Protein AF-A0ABD7V333-F1 (afdb_monomer)

Foldseek 3Di:
DDDDDDDDDDDDDDPPPPDDPPPPPPPPPPDPQLQLDPDDDPVLLVVLLVLLPLVQQDWLVSLLVSLVVLLVSQVDPSQLVNLQSQLLNLLSVLLVCLLVVPLFPDSVLSGLLSSQLSNLVSNLSNCVSVVHDHDPLVVVLVVVSNVSNDDSVVSNVSVVCSRPVPSNVVSCVVSPPDPVRVSVVVSSVVSSVVSVVVSVVD

Organism: NCBI:txid175628

pLDDT: mean 83.87, std 18.59, range [35.56, 98.62]

Structure (mmCIF, N/CA/C/O backbone):
data_AF-A0ABD7V333-F1
#
_entry.id   AF-A0ABD7V333-F1
#
loop_
_atom_site.group_PDB
_atom_site.id
_atom_site.type_symbol
_atom_site.label_atom_id
_atom_site.label_alt_id
_atom_site.label_comp_id
_atom_site.label_asym_id
_atom_site.label_entity_id
_atom_site.label_seq_id
_atom_site.pdbx_PDB_ins_code
_atom_site.Cartn_x
_atom_site.Cartn_y
_atom_site.Cartn_z
_atom_site.occupancy
_atom_site.B_iso_or_equiv
_atom_site.auth_seq_id
_atom_site.auth_comp_id
_atom_site.auth_asy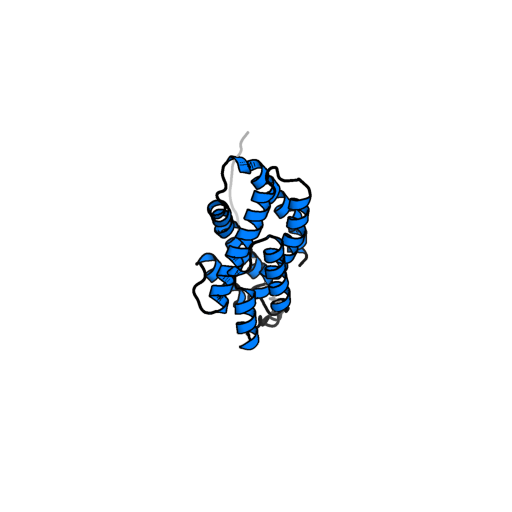m_id
_atom_site.auth_atom_id
_atom_site.pdbx_PDB_model_num
ATOM 1 N N . MET A 1 1 ? -55.568 -33.365 -28.577 1.00 35.56 1 MET A N 1
ATOM 2 C CA . MET A 1 1 ? -55.913 -34.418 -29.559 1.00 35.56 1 MET A CA 1
ATOM 3 C C . MET A 1 1 ? -54.780 -34.528 -30.569 1.00 35.56 1 MET A C 1
ATOM 5 O O . MET A 1 1 ? -54.396 -33.521 -31.143 1.00 35.56 1 MET A O 1
ATOM 9 N N . ASN A 1 2 ? -54.201 -35.724 -30.682 1.00 42.28 2 ASN A N 1
ATOM 10 C CA . ASN A 1 2 ? -53.031 -36.083 -31.496 1.00 42.28 2 ASN A CA 1
ATOM 11 C C . ASN A 1 2 ? -53.404 -36.381 -32.955 1.00 42.28 2 ASN A C 1
ATOM 13 O O . ASN A 1 2 ? -54.370 -37.111 -33.122 1.00 42.28 2 ASN A O 1
ATOM 17 N N . VAL A 1 3 ? -52.555 -36.008 -33.929 1.00 40.75 3 VAL A N 1
ATOM 18 C CA . VAL A 1 3 ? -52.154 -36.804 -35.128 1.00 40.75 3 VAL A CA 1
ATOM 19 C C . VAL A 1 3 ? -50.819 -36.200 -35.636 1.00 40.75 3 VAL A C 1
ATOM 21 O O . VAL A 1 3 ? -50.795 -35.031 -35.988 1.00 40.75 3 VAL A O 1
ATOM 24 N N . ARG A 1 4 ? -49.612 -36.756 -35.423 1.00 44.44 4 ARG A N 1
ATOM 25 C CA . ARG A 1 4 ? -48.885 -37.897 -36.046 1.00 44.44 4 ARG A CA 1
ATOM 26 C C . ARG A 1 4 ? -48.641 -37.844 -37.580 1.00 44.44 4 ARG A C 1
ATOM 28 O O . ARG A 1 4 ? -49.500 -38.246 -38.340 1.00 44.44 4 ARG A O 1
ATOM 35 N N . ARG A 1 5 ? -47.376 -37.529 -37.940 1.00 46.16 5 ARG A N 1
ATOM 36 C CA . ARG A 1 5 ? -46.436 -38.242 -38.859 1.00 46.16 5 ARG A CA 1
ATOM 37 C C . ARG A 1 5 ? -46.855 -38.525 -40.328 1.00 46.16 5 ARG A C 1
ATOM 39 O O . ARG A 1 5 ? -47.713 -39.367 -40.537 1.00 46.16 5 ARG A O 1
ATOM 46 N N . ALA A 1 6 ? -46.079 -38.053 -41.323 1.00 46.25 6 ALA A N 1
ATOM 47 C CA . ALA A 1 6 ? -44.930 -38.763 -41.946 1.00 46.25 6 ALA A CA 1
ATOM 48 C C . ALA A 1 6 ? -44.634 -38.394 -43.433 1.00 46.25 6 ALA A C 1
ATOM 50 O O . ALA A 1 6 ? -45.550 -38.188 -44.216 1.00 46.25 6 ALA A O 1
ATOM 51 N N . LEU A 1 7 ? -43.336 -38.507 -43.780 1.00 41.84 7 LEU A N 1
ATOM 52 C CA . LEU A 1 7 ? -42.714 -38.982 -45.042 1.00 41.84 7 LEU A CA 1
ATOM 53 C C . LEU A 1 7 ? -42.402 -38.036 -46.233 1.00 41.84 7 LEU A C 1
ATOM 55 O O . LEU A 1 7 ? -43.234 -37.731 -47.075 1.00 41.84 7 LEU A O 1
ATOM 59 N N . CYS A 1 8 ? -41.102 -37.706 -46.297 1.00 42.38 8 CYS A N 1
ATOM 60 C CA . CYS A 1 8 ? -40.136 -37.691 -47.412 1.00 42.38 8 CYS A CA 1
ATOM 61 C C . CYS A 1 8 ? -40.592 -37.841 -48.881 1.00 42.38 8 CYS A C 1
ATOM 63 O O . CYS A 1 8 ? -41.042 -38.908 -49.284 1.00 42.38 8 CYS A O 1
ATOM 65 N N . ALA A 1 9 ? -40.211 -36.852 -49.697 1.00 38.47 9 ALA A N 1
ATOM 66 C CA . ALA A 1 9 ? -39.609 -36.933 -51.044 1.00 38.47 9 ALA A CA 1
ATOM 67 C C . ALA A 1 9 ? -39.245 -35.479 -51.434 1.00 38.47 9 ALA A C 1
ATOM 69 O O . ALA A 1 9 ? -39.990 -34.577 -51.078 1.00 38.47 9 ALA A O 1
ATOM 70 N N . GLY A 1 10 ? -38.169 -35.083 -52.103 1.00 36.47 10 GLY A N 1
ATOM 71 C CA . GLY A 1 10 ? -37.015 -35.712 -52.727 1.00 36.47 10 GLY A CA 1
ATOM 72 C C . GLY A 1 10 ? -36.052 -34.576 -53.140 1.00 36.47 10 GLY A C 1
ATOM 73 O O . GLY A 1 10 ? -36.421 -33.402 -53.123 1.00 36.47 10 GLY A O 1
ATOM 74 N N . LEU A 1 11 ? -34.804 -34.932 -53.444 1.00 48.75 11 LEU A N 1
ATOM 75 C CA . LEU A 1 11 ? -33.697 -34.045 -53.821 1.00 48.75 11 LEU A CA 1
ATOM 76 C C . LEU A 1 11 ? -34.026 -33.085 -54.980 1.00 48.75 11 LEU A C 1
ATOM 78 O O . LEU A 1 11 ? -34.506 -33.556 -56.002 1.00 48.75 11 LEU A O 1
ATOM 82 N N . VAL A 1 12 ? -33.547 -31.833 -54.901 1.00 45.12 12 VAL A N 1
ATOM 83 C CA . VAL A 1 12 ? -32.710 -31.216 -55.954 1.00 45.12 12 VAL A CA 1
ATOM 84 C C . VAL A 1 12 ? -31.698 -30.279 -55.285 1.00 45.12 12 VAL A C 1
ATOM 86 O O . VAL A 1 12 ? -32.063 -29.298 -54.642 1.00 45.12 12 VAL A O 1
ATOM 89 N N . ALA A 1 13 ? -30.415 -30.604 -55.432 1.00 48.09 13 ALA A N 1
ATOM 90 C CA . ALA A 1 13 ? -29.304 -29.733 -55.086 1.00 48.09 13 ALA A CA 1
ATOM 91 C C . ALA A 1 13 ? -29.223 -28.581 -56.098 1.00 48.09 13 ALA A C 1
ATOM 93 O O . ALA A 1 13 ? -29.051 -28.820 -57.292 1.00 48.09 13 ALA A O 1
ATOM 94 N N . ALA A 1 14 ? -29.316 -27.342 -55.622 1.00 43.34 14 ALA A N 1
ATOM 95 C CA . ALA A 1 14 ? -28.922 -26.163 -56.381 1.00 43.34 14 ALA A CA 1
ATOM 96 C C . ALA A 1 14 ? -27.700 -25.555 -55.690 1.00 43.34 14 ALA A C 1
ATOM 98 O O . ALA A 1 14 ? -27.809 -24.778 -54.743 1.00 43.34 14 ALA A O 1
ATOM 99 N N . SER A 1 15 ? -26.524 -25.979 -56.144 1.00 47.00 15 SER A N 1
ATOM 100 C CA . SER A 1 15 ? -25.232 -25.413 -55.775 1.00 47.00 15 SER A CA 1
ATOM 101 C C . SER A 1 15 ? -25.156 -23.980 -56.303 1.00 47.00 15 SER A C 1
ATOM 103 O O . SER A 1 15 ? -24.742 -23.747 -57.437 1.00 47.00 15 SER A O 1
ATOM 105 N N . VAL A 1 16 ? -25.591 -23.008 -55.504 1.00 46.03 16 VAL A N 1
ATOM 106 C CA . VAL A 1 16 ? -25.353 -21.597 -55.810 1.00 46.03 16 VAL A CA 1
ATOM 107 C C . VAL A 1 16 ? -23.895 -21.306 -55.473 1.00 46.03 16 VAL A C 1
ATOM 109 O O . VAL A 1 16 ? -23.514 -21.186 -54.311 1.00 46.03 16 VAL A O 1
ATOM 112 N N . LEU A 1 17 ? -23.075 -21.232 -56.521 1.00 48.56 17 LEU A N 1
ATOM 113 C CA . LEU A 1 17 ? -21.742 -20.642 -56.501 1.00 48.56 17 LEU A CA 1
ATOM 114 C C . LEU A 1 17 ? -21.876 -19.158 -56.134 1.00 48.56 17 LEU A C 1
ATOM 116 O O . LEU A 1 17 ? -21.987 -18.300 -57.008 1.00 48.56 17 LEU A O 1
ATOM 120 N N . VAL A 1 18 ? -21.890 -18.848 -54.838 1.00 48.78 18 VAL A N 1
ATOM 121 C CA . VAL A 1 18 ? -21.635 -17.483 -54.375 1.00 48.78 18 VAL A CA 1
ATOM 122 C C . VAL A 1 18 ? -20.127 -17.302 -54.405 1.00 48.78 18 VAL A C 1
ATOM 124 O O . VAL A 1 18 ? -19.393 -17.906 -53.624 1.00 48.78 18 VAL A O 1
ATOM 127 N N . GLY A 1 19 ? -19.680 -16.524 -55.391 1.00 44.62 19 GLY A N 1
ATOM 128 C CA . GLY A 1 19 ? -18.288 -16.162 -55.584 1.00 44.62 19 GLY A CA 1
ATOM 129 C C . GLY A 1 19 ? -17.677 -15.645 -54.287 1.00 44.62 19 GLY A C 1
ATOM 130 O O . GLY A 1 19 ? -18.251 -14.793 -53.608 1.00 44.62 19 GLY A O 1
ATOM 131 N N . GLY A 1 20 ? -16.506 -16.186 -53.958 1.00 47.41 20 GLY A N 1
ATOM 132 C CA . GLY A 1 20 ? -15.668 -15.690 -52.883 1.00 47.41 20 GLY A CA 1
ATOM 133 C C . GLY A 1 20 ? -15.245 -14.258 -53.179 1.00 47.41 20 GLY A C 1
ATOM 134 O O . GLY A 1 20 ? -14.224 -14.022 -53.818 1.00 47.41 20 GLY A O 1
ATOM 135 N N . ALA A 1 21 ? -16.022 -13.298 -52.689 1.00 49.09 21 ALA A N 1
ATOM 136 C CA . ALA A 1 21 ? -15.478 -12.009 -52.319 1.00 49.09 21 ALA A CA 1
ATOM 137 C C . ALA A 1 21 ? -14.597 -12.282 -51.100 1.00 49.09 21 ALA A C 1
ATOM 139 O O . ALA A 1 21 ? -15.092 -12.451 -49.986 1.00 49.09 21 ALA A O 1
ATOM 140 N N . GLY A 1 22 ? -13.295 -12.429 -51.345 1.00 44.19 22 GLY A N 1
ATOM 141 C CA . GLY A 1 22 ? -12.302 -12.435 -50.288 1.00 44.19 22 GLY A CA 1
ATOM 142 C C . GLY A 1 22 ? -12.497 -11.173 -49.463 1.00 44.19 22 GLY A C 1
ATOM 143 O O . GLY A 1 22 ? -12.122 -10.082 -49.887 1.00 44.19 22 GLY A O 1
ATOM 144 N N . LEU A 1 23 ? -13.106 -11.326 -48.290 1.00 44.59 23 LEU A N 1
ATOM 145 C CA . LEU A 1 23 ? -12.911 -10.400 -47.195 1.00 44.59 23 LEU A CA 1
ATOM 146 C C . LEU A 1 23 ? -11.436 -10.544 -46.843 1.00 44.59 23 LEU A C 1
ATOM 148 O O . LEU A 1 23 ? -11.050 -11.397 -46.046 1.00 44.59 23 LEU A O 1
ATOM 152 N N . VAL A 1 24 ? -10.600 -9.757 -47.517 1.00 47.94 24 VAL A N 1
ATOM 153 C CA . VAL A 1 24 ? -9.286 -9.403 -47.007 1.00 47.94 24 VAL A CA 1
ATOM 154 C C . VAL A 1 24 ? -9.606 -8.688 -45.705 1.00 47.94 24 VAL A C 1
ATOM 156 O O . VAL A 1 24 ? -9.941 -7.504 -45.699 1.00 47.94 24 VAL A O 1
ATOM 159 N N . GLY A 1 25 ? -9.662 -9.452 -44.613 1.00 49.91 25 GLY A N 1
ATOM 160 C CA . GLY A 1 25 ? -9.702 -8.880 -43.286 1.00 49.91 25 GLY A CA 1
ATOM 161 C C . GLY A 1 25 ? -8.509 -7.952 -43.236 1.00 49.91 25 GLY A C 1
ATOM 162 O O . GLY A 1 25 ? -7.383 -8.405 -43.430 1.00 49.91 25 GLY A O 1
ATOM 163 N N . ALA A 1 26 ? -8.759 -6.653 -43.082 1.00 51.38 26 ALA A N 1
ATOM 164 C CA . ALA A 1 26 ? -7.701 -5.753 -42.686 1.00 51.38 26 ALA A CA 1
ATOM 165 C C . ALA A 1 26 ? -7.097 -6.393 -41.436 1.00 51.38 26 ALA A C 1
ATOM 167 O O . ALA A 1 26 ? -7.790 -6.518 -40.423 1.00 51.38 26 ALA A O 1
ATOM 168 N N . GLU A 1 27 ? -5.863 -6.895 -41.538 1.00 49.81 27 GLU A N 1
ATOM 169 C CA . GLU A 1 27 ? -5.085 -7.224 -40.357 1.00 49.81 27 GLU A CA 1
ATOM 170 C C . GLU A 1 27 ? -5.121 -5.951 -39.530 1.00 49.81 27 GLU A C 1
ATOM 172 O O . GLU A 1 27 ? -4.599 -4.915 -39.950 1.00 49.81 27 GLU A O 1
ATOM 177 N N . ALA A 1 28 ? -5.863 -5.992 -38.420 1.00 58.22 28 ALA A N 1
ATOM 178 C CA . ALA A 1 28 ? -5.841 -4.923 -37.451 1.00 58.22 28 ALA A CA 1
ATOM 179 C C . ALA A 1 28 ? -4.363 -4.728 -37.148 1.00 58.22 28 ALA A C 1
ATOM 181 O O . ALA A 1 28 ? -3.729 -5.646 -36.622 1.00 58.22 28 ALA A O 1
ATOM 182 N N . ALA A 1 29 ? -3.811 -3.597 -37.599 1.00 52.06 29 ALA A N 1
ATOM 183 C CA . ALA A 1 29 ? -2.413 -3.285 -37.395 1.00 52.06 29 ALA A CA 1
ATOM 184 C C . ALA A 1 29 ? -2.153 -3.523 -35.914 1.00 52.06 29 ALA A C 1
ATOM 186 O O . ALA A 1 29 ? -2.819 -2.909 -35.075 1.00 52.06 29 ALA A O 1
ATOM 187 N N . ALA A 1 30 ? -1.292 -4.500 -35.611 1.00 53.72 30 ALA A N 1
ATOM 188 C CA . ALA A 1 30 ? -0.969 -4.834 -34.240 1.00 53.72 30 ALA A CA 1
ATOM 189 C C . ALA A 1 30 ? -0.621 -3.515 -33.556 1.00 53.72 30 ALA A C 1
ATOM 191 O O . ALA A 1 30 ? 0.264 -2.796 -34.036 1.00 53.72 30 ALA A O 1
ATOM 192 N N . ALA A 1 31 ? -1.383 -3.156 -32.516 1.00 55.53 31 ALA A N 1
ATOM 193 C CA . ALA A 1 31 ? -1.113 -1.946 -31.761 1.00 55.53 31 ALA A CA 1
ATOM 194 C C . ALA A 1 31 ? 0.389 -1.945 -31.442 1.00 55.53 31 ALA A C 1
ATOM 196 O O . ALA A 1 31 ? 0.913 -3.014 -31.094 1.00 55.53 31 ALA A O 1
ATOM 197 N N . PRO A 1 32 ? 1.098 -0.816 -31.639 1.00 51.03 32 PRO A N 1
ATOM 198 C CA . PRO A 1 32 ? 2.532 -0.771 -31.403 1.00 51.03 32 PRO A CA 1
ATOM 199 C C . PRO A 1 32 ? 2.779 -1.376 -30.030 1.00 51.03 32 PRO A C 1
ATOM 201 O O . PRO A 1 32 ? 2.124 -0.963 -29.070 1.00 51.03 32 PRO A O 1
ATOM 204 N N . ALA A 1 33 ? 3.636 -2.404 -29.976 1.00 52.97 33 ALA A N 1
ATOM 205 C CA . ALA A 1 33 ? 3.919 -3.128 -28.746 1.00 52.97 33 ALA A CA 1
ATOM 206 C C . ALA A 1 33 ? 4.172 -2.085 -27.662 1.00 52.97 33 ALA A C 1
ATOM 208 O O . ALA A 1 33 ? 5.138 -1.324 -27.763 1.00 52.97 33 ALA A O 1
ATOM 209 N N . THR A 1 34 ? 3.246 -1.979 -26.707 1.00 53.22 34 THR A N 1
ATOM 210 C CA . THR A 1 34 ? 3.365 -1.027 -25.616 1.00 53.22 34 THR A CA 1
ATOM 211 C C . THR A 1 34 ? 4.613 -1.473 -24.893 1.00 53.22 34 THR A C 1
ATOM 213 O O . THR A 1 34 ? 4.639 -2.550 -24.315 1.00 53.22 34 THR A O 1
ATOM 216 N N . ARG A 1 35 ? 5.718 -0.750 -25.054 1.00 65.38 35 ARG A N 1
ATOM 217 C CA . ARG A 1 35 ? 6.934 -1.069 -24.324 1.00 65.38 35 ARG A CA 1
ATOM 218 C C . ARG A 1 35 ? 6.712 -0.454 -22.964 1.00 65.38 35 ARG A C 1
ATOM 220 O O . ARG A 1 35 ? 7.017 0.713 -22.770 1.00 65.38 35 ARG A O 1
ATOM 227 N N . CYS A 1 36 ? 6.122 -1.224 -22.055 1.00 73.62 36 CYS A N 1
ATOM 228 C CA . CYS A 1 36 ? 6.410 -0.951 -20.665 1.00 73.62 36 CYS A CA 1
ATOM 229 C C . CYS A 1 36 ? 7.939 -0.998 -20.543 1.00 73.62 36 CYS A C 1
ATOM 231 O O . CYS A 1 36 ? 8.584 -1.852 -21.159 1.00 73.62 36 CYS A O 1
ATOM 233 N N . VAL A 1 37 ? 8.535 -0.004 -19.905 1.00 64.12 37 VAL A N 1
ATOM 234 C CA . VAL A 1 37 ? 9.983 0.100 -19.782 1.00 64.12 37 VAL A CA 1
ATOM 235 C C . VAL A 1 37 ? 10.342 -0.518 -18.440 1.00 64.12 37 VAL A C 1
ATOM 237 O O . VAL A 1 37 ? 10.190 0.130 -17.407 1.00 64.12 37 VAL A O 1
ATOM 240 N N . PRO A 1 38 ? 10.824 -1.774 -18.405 1.00 63.28 38 PRO A N 1
ATOM 241 C CA . PRO A 1 38 ? 11.569 -2.240 -17.258 1.00 63.28 38 PRO A CA 1
ATOM 242 C C . PRO A 1 38 ? 12.973 -1.653 -17.396 1.00 63.28 38 PRO A C 1
ATOM 244 O O . PRO A 1 38 ? 13.877 -2.300 -17.916 1.00 63.28 38 PRO A O 1
ATOM 247 N N . ALA A 1 39 ? 13.153 -0.398 -17.012 1.00 52.19 39 ALA A N 1
ATOM 248 C CA . ALA A 1 39 ? 14.489 0.159 -16.887 1.00 52.19 39 ALA A CA 1
ATOM 249 C C . ALA A 1 39 ? 14.508 1.107 -15.701 1.00 52.19 39 ALA A C 1
ATOM 251 O O . ALA A 1 39 ? 14.383 2.322 -15.837 1.00 52.19 39 ALA A O 1
ATOM 252 N N . SER A 1 40 ? 14.648 0.513 -14.525 1.00 62.41 40 SER A N 1
ATOM 253 C CA . SER A 1 40 ? 15.234 1.219 -13.409 1.00 62.41 40 SER A CA 1
ATOM 254 C C . SER A 1 40 ? 16.693 1.537 -13.771 1.00 62.41 40 SER A C 1
ATOM 256 O O . SER A 1 40 ? 17.438 0.679 -14.243 1.00 62.41 40 SER A O 1
ATOM 258 N N . THR A 1 41 ? 17.100 2.798 -13.638 1.00 68.12 41 THR A N 1
ATOM 259 C CA . THR A 1 41 ? 18.524 3.146 -13.557 1.00 68.12 41 THR A CA 1
ATOM 260 C C . THR A 1 41 ? 19.038 2.781 -12.160 1.00 68.12 41 THR A C 1
ATOM 262 O O . THR A 1 41 ? 18.231 2.775 -11.226 1.00 68.12 41 THR A O 1
ATOM 265 N N . PRO A 1 42 ? 20.347 2.554 -11.954 1.00 73.94 42 PRO A N 1
ATOM 266 C CA . PRO A 1 42 ? 20.899 2.328 -10.615 1.00 73.94 42 PRO A CA 1
ATOM 267 C C . PRO A 1 42 ? 20.501 3.412 -9.598 1.00 73.94 42 PRO A C 1
ATOM 269 O O . PRO A 1 42 ? 20.274 3.127 -8.423 1.00 73.94 42 PRO A O 1
ATOM 272 N N . GLU A 1 43 ? 20.364 4.664 -10.044 1.00 73.75 43 GLU A N 1
ATOM 273 C CA . GLU A 1 43 ? 19.885 5.771 -9.214 1.00 73.75 43 GLU A CA 1
ATOM 274 C C . GLU A 1 43 ? 18.418 5.595 -8.808 1.00 73.75 43 GLU A C 1
ATOM 276 O O . GLU A 1 43 ? 18.087 5.798 -7.640 1.00 73.75 43 GLU A O 1
ATOM 281 N N . SER A 1 44 ? 17.548 5.182 -9.737 1.00 78.25 44 SER A N 1
ATOM 282 C CA . SER A 1 44 ? 16.148 4.873 -9.418 1.00 78.25 44 SER A CA 1
ATOM 283 C C . SER A 1 44 ? 16.014 3.618 -8.547 1.00 78.25 44 SER A C 1
ATOM 285 O O . SER A 1 44 ? 15.151 3.582 -7.681 1.00 78.25 44 SER A O 1
ATOM 287 N N . GLU A 1 45 ? 16.894 2.619 -8.685 1.00 81.12 45 GLU A N 1
ATOM 288 C CA . GLU A 1 45 ? 16.903 1.424 -7.823 1.00 81.12 45 GLU A CA 1
ATOM 289 C C . GLU A 1 45 ? 17.272 1.786 -6.390 1.00 81.12 45 GLU A C 1
ATOM 291 O O . GLU A 1 45 ? 16.565 1.414 -5.455 1.00 81.12 45 GLU A O 1
ATOM 296 N N . LYS A 1 46 ? 18.332 2.584 -6.210 1.00 87.25 46 LYS A N 1
ATOM 297 C CA . LYS A 1 46 ? 18.707 3.103 -4.893 1.00 87.25 46 LYS A CA 1
ATOM 298 C C . LYS A 1 46 ? 17.580 3.943 -4.293 1.00 87.25 46 LYS A C 1
ATOM 300 O O . LYS A 1 46 ? 17.250 3.775 -3.122 1.00 87.25 46 LYS A O 1
ATOM 305 N N . ARG A 1 47 ? 16.969 4.824 -5.092 1.00 90.62 47 ARG A N 1
ATOM 306 C CA . ARG A 1 47 ? 15.860 5.661 -4.630 1.00 90.62 47 ARG A CA 1
ATOM 307 C C . ARG A 1 47 ? 14.650 4.822 -4.230 1.00 90.62 47 ARG A C 1
ATOM 309 O O . ARG A 1 47 ? 14.058 5.087 -3.191 1.00 90.62 47 ARG A O 1
ATOM 316 N N . LEU A 1 48 ? 14.295 3.807 -5.013 1.00 91.50 48 LEU A N 1
ATOM 317 C CA . LEU A 1 48 ? 13.201 2.896 -4.689 1.00 91.50 48 LEU A CA 1
ATOM 318 C C . LEU A 1 48 ? 13.507 2.073 -3.439 1.00 91.50 48 LEU A C 1
ATOM 320 O O . LEU A 1 48 ? 12.613 1.910 -2.617 1.00 91.50 48 LEU A O 1
ATOM 324 N N . ALA A 1 49 ? 14.745 1.617 -3.240 1.00 92.19 49 ALA A N 1
ATOM 325 C CA . ALA A 1 49 ? 15.146 0.937 -2.010 1.00 92.19 49 ALA A CA 1
ATOM 326 C C . ALA A 1 49 ? 14.946 1.831 -0.771 1.00 92.19 49 ALA A C 1
ATOM 328 O O . ALA A 1 49 ? 14.404 1.372 0.229 1.00 92.19 49 ALA A O 1
ATOM 329 N N . GLU A 1 50 ? 15.306 3.117 -0.856 1.00 93.25 50 GLU A N 1
ATOM 330 C CA . GLU A 1 50 ? 15.071 4.102 0.213 1.00 93.25 50 GLU A CA 1
ATOM 331 C C . GLU A 1 50 ? 13.572 4.377 0.428 1.00 93.25 50 GLU A C 1
ATOM 333 O O . GLU A 1 50 ? 13.098 4.398 1.560 1.00 93.25 50 GLU A O 1
ATOM 338 N N . LEU A 1 51 ? 12.804 4.563 -0.652 1.00 94.94 51 LEU A N 1
ATOM 339 C CA . LEU A 1 51 ? 11.361 4.836 -0.587 1.00 94.94 51 LEU A CA 1
ATOM 340 C C . LEU A 1 51 ? 10.533 3.650 -0.082 1.00 94.94 51 LEU A C 1
ATOM 342 O O . LEU A 1 51 ? 9.382 3.835 0.310 1.00 94.94 51 LEU A O 1
ATOM 346 N N . THR A 1 52 ? 11.095 2.445 -0.125 1.00 95.69 52 THR A N 1
ATOM 347 C CA . THR A 1 52 ? 10.429 1.211 0.302 1.00 95.69 52 THR A CA 1
ATOM 348 C C . THR A 1 52 ? 10.901 0.706 1.662 1.00 95.69 52 THR A C 1
ATOM 350 O O . THR A 1 52 ? 10.504 -0.378 2.079 1.00 95.69 52 THR A O 1
ATOM 353 N N . ASP A 1 53 ? 11.709 1.476 2.392 1.00 91.56 53 ASP A N 1
ATOM 354 C CA . ASP A 1 53 ? 12.041 1.143 3.775 1.00 91.56 53 ASP A CA 1
ATOM 355 C C . ASP A 1 53 ? 10.800 1.270 4.680 1.00 91.56 53 ASP A C 1
ATOM 357 O O . ASP A 1 53 ? 10.314 2.359 4.996 1.00 91.56 53 ASP A O 1
ATOM 361 N N . VAL A 1 54 ? 10.290 0.122 5.130 1.00 93.94 54 VAL A N 1
ATOM 362 C CA . VAL A 1 54 ? 9.095 0.029 5.981 1.00 93.94 54 VAL A CA 1
ATOM 363 C C . VAL A 1 54 ? 9.324 0.486 7.422 1.00 93.94 54 VAL A C 1
ATOM 365 O O . VAL A 1 54 ? 8.355 0.646 8.169 1.00 93.94 54 VAL A O 1
ATOM 368 N N . SER A 1 55 ? 10.572 0.678 7.861 1.00 93.44 55 SER A N 1
ATOM 369 C CA . SER A 1 55 ? 10.880 1.062 9.247 1.00 93.44 55 SER A CA 1
ATOM 370 C C . SER A 1 55 ? 10.355 2.460 9.611 1.00 93.44 55 SER A C 1
ATOM 372 O O . SER A 1 55 ? 10.084 2.741 10.785 1.00 93.44 55 SER A O 1
ATOM 374 N N . GLY A 1 56 ? 10.158 3.312 8.598 1.00 91.62 56 GLY A N 1
ATOM 375 C CA . GLY A 1 56 ? 9.601 4.656 8.729 1.00 91.62 56 GLY A CA 1
ATOM 376 C C . GLY A 1 56 ? 8.072 4.727 8.761 1.00 91.62 56 GLY A C 1
ATOM 377 O O . GLY A 1 56 ? 7.540 5.774 9.104 1.00 91.62 56 GLY A O 1
ATOM 378 N N . ILE A 1 57 ? 7.353 3.647 8.438 1.00 97.56 57 ILE A N 1
ATOM 379 C CA . ILE A 1 57 ? 5.888 3.668 8.306 1.00 97.56 57 ILE A CA 1
ATOM 380 C C . ILE A 1 57 ? 5.249 3.257 9.634 1.00 97.56 57 ILE A C 1
ATOM 382 O O . ILE A 1 57 ? 5.137 2.059 9.918 1.00 97.56 57 ILE A O 1
ATOM 386 N N . LYS A 1 58 ? 4.873 4.246 10.456 1.00 96.25 58 LYS A N 1
ATOM 387 C CA . LYS A 1 58 ? 4.333 4.031 11.813 1.00 96.25 58 LYS A CA 1
ATOM 388 C C . LYS A 1 58 ? 2.937 4.604 12.010 1.00 96.25 58 LYS A C 1
ATOM 390 O O . LYS A 1 58 ? 2.165 4.046 12.777 1.00 96.25 58 LYS A O 1
ATOM 395 N N . THR A 1 59 ? 2.644 5.709 11.342 1.00 96.62 59 THR A N 1
ATOM 396 C CA . THR A 1 59 ? 1.358 6.409 11.398 1.00 96.62 59 THR A CA 1
ATOM 397 C C . THR A 1 59 ? 0.675 6.377 10.041 1.00 96.62 59 THR A C 1
ATOM 399 O O . THR A 1 59 ? 1.313 6.105 9.014 1.00 96.62 59 THR A O 1
ATOM 402 N N . PHE A 1 60 ? -0.617 6.700 10.007 1.00 95.94 60 PHE A N 1
ATOM 403 C CA . PHE A 1 60 ? -1.318 6.834 8.735 1.00 95.94 60 PHE A CA 1
ATOM 404 C C . PHE A 1 60 ? -0.702 7.920 7.835 1.00 95.94 60 PHE A C 1
ATOM 406 O O . PHE A 1 60 ? -0.618 7.739 6.619 1.00 95.94 60 PHE A O 1
ATOM 413 N N . ASP A 1 61 ? -0.193 9.011 8.408 1.00 96.75 61 ASP A N 1
ATOM 414 C CA . ASP A 1 61 ? 0.482 10.069 7.648 1.00 96.75 61 ASP A CA 1
ATOM 415 C C . ASP A 1 61 ? 1.811 9.601 7.034 1.00 96.75 61 ASP A C 1
ATOM 417 O O . ASP A 1 61 ? 2.105 9.932 5.877 1.00 96.75 61 ASP A O 1
ATOM 421 N N . ASP A 1 62 ? 2.584 8.770 7.746 1.00 97.38 62 ASP A N 1
ATOM 422 C CA . ASP A 1 62 ? 3.778 8.129 7.178 1.00 97.38 62 ASP A CA 1
ATOM 423 C C . ASP A 1 62 ? 3.394 7.219 6.006 1.00 97.38 62 ASP A C 1
ATOM 425 O O . ASP A 1 62 ? 4.031 7.245 4.950 1.00 97.38 62 ASP A O 1
ATOM 429 N N . ALA A 1 63 ? 2.319 6.442 6.170 1.00 97.69 63 ALA A N 1
ATOM 430 C CA . ALA A 1 63 ? 1.822 5.510 5.166 1.00 97.69 63 ALA A CA 1
ATOM 431 C C . ALA A 1 63 ? 1.372 6.236 3.885 1.00 97.69 63 ALA A C 1
ATOM 433 O O . ALA A 1 63 ? 1.786 5.874 2.779 1.00 97.69 63 ALA A O 1
ATOM 434 N N . ARG A 1 64 ? 0.601 7.323 4.022 1.00 96.94 64 ARG A N 1
ATOM 435 C CA . ARG A 1 64 ? 0.231 8.210 2.905 1.00 96.94 64 ARG A CA 1
ATOM 436 C C . ARG A 1 64 ? 1.461 8.789 2.220 1.00 96.94 64 ARG A C 1
ATOM 438 O O . ARG A 1 64 ? 1.537 8.801 0.994 1.00 96.94 64 ARG A O 1
ATOM 445 N N . THR A 1 65 ? 2.424 9.267 3.004 1.00 97.31 65 THR A N 1
ATOM 446 C CA . THR A 1 65 ? 3.650 9.875 2.481 1.00 97.31 65 THR A CA 1
ATOM 447 C C . THR A 1 65 ? 4.476 8.861 1.690 1.00 97.31 65 THR A C 1
ATOM 449 O O . THR A 1 65 ? 4.943 9.176 0.595 1.00 97.31 65 THR A O 1
ATOM 452 N N . ALA A 1 66 ? 4.611 7.631 2.193 1.00 97.62 66 ALA A N 1
ATOM 453 C CA . ALA A 1 66 ? 5.305 6.547 1.505 1.00 97.62 66 ALA A CA 1
ATOM 454 C C . ALA A 1 66 ? 4.659 6.239 0.145 1.00 97.62 66 ALA A C 1
ATOM 456 O O . ALA A 1 66 ? 5.338 6.278 -0.885 1.00 97.62 66 ALA A O 1
ATOM 457 N N . ILE A 1 67 ? 3.340 6.021 0.111 1.00 97.94 67 ILE A N 1
ATOM 458 C CA . ILE A 1 67 ? 2.620 5.728 -1.136 1.00 97.94 67 ILE A CA 1
ATOM 459 C C . ILE A 1 67 ? 2.647 6.915 -2.106 1.00 97.94 67 ILE A C 1
ATOM 461 O O . ILE A 1 67 ? 2.875 6.716 -3.300 1.00 97.94 67 ILE A O 1
ATOM 465 N N . SER A 1 68 ? 2.507 8.151 -1.620 1.00 96.94 68 SER A N 1
ATOM 466 C CA . SER A 1 68 ? 2.577 9.349 -2.465 1.00 96.94 68 SER A CA 1
ATOM 467 C C . SER A 1 68 ? 3.957 9.520 -3.112 1.00 96.94 68 SER A C 1
ATOM 469 O O . SER A 1 68 ? 4.069 9.829 -4.303 1.00 96.94 68 SER A O 1
ATOM 471 N N . ASN A 1 69 ? 5.030 9.252 -2.361 1.00 96.12 69 ASN A N 1
ATOM 472 C CA . ASN A 1 69 ? 6.388 9.283 -2.895 1.00 96.12 69 ASN A CA 1
ATOM 473 C C . ASN A 1 69 ? 6.620 8.178 -3.934 1.00 96.12 69 ASN A C 1
ATOM 475 O O . ASN A 1 69 ? 7.202 8.452 -4.984 1.00 96.12 69 ASN A O 1
ATOM 479 N N . LEU A 1 70 ? 6.129 6.959 -3.684 1.00 95.56 70 LEU A N 1
ATOM 480 C CA . LEU A 1 70 ? 6.190 5.859 -4.651 1.00 95.56 70 LEU A CA 1
ATOM 481 C C . LEU A 1 70 ? 5.409 6.181 -5.923 1.00 95.56 70 LEU A C 1
ATOM 483 O O . LEU A 1 70 ? 5.917 5.970 -7.022 1.00 95.56 70 LEU A O 1
ATOM 487 N N . ARG A 1 71 ? 4.207 6.754 -5.794 1.00 94.75 71 ARG A N 1
ATOM 488 C CA . ARG A 1 71 ? 3.445 7.266 -6.933 1.00 94.75 71 ARG A CA 1
ATOM 489 C C . ARG A 1 71 ? 4.291 8.255 -7.722 1.00 94.75 71 ARG A C 1
ATOM 491 O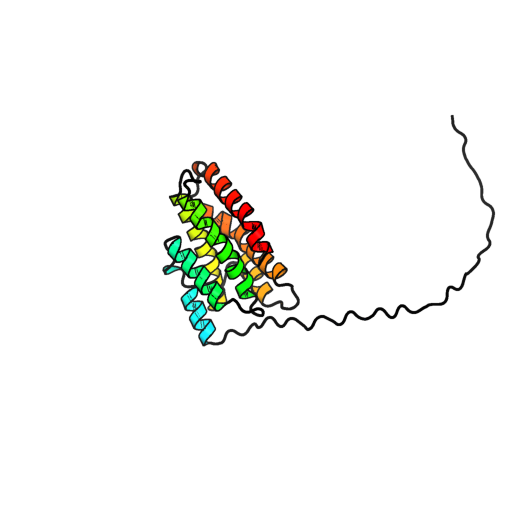 O . ARG A 1 71 ? 4.421 8.087 -8.928 1.00 94.75 71 ARG A O 1
ATOM 498 N N . LYS A 1 72 ? 4.877 9.265 -7.077 1.00 93.12 72 LYS A N 1
ATOM 499 C CA . LYS A 1 72 ? 5.692 10.280 -7.760 1.00 93.12 72 LYS A CA 1
ATOM 500 C C . LYS A 1 72 ? 6.866 9.667 -8.529 1.00 93.12 72 LYS A C 1
ATOM 502 O O . LYS A 1 72 ? 7.122 10.092 -9.651 1.00 93.12 72 LYS A O 1
ATOM 507 N N . GLU A 1 73 ? 7.544 8.688 -7.939 1.00 91.38 73 GLU A N 1
ATOM 508 C CA . GLU A 1 73 ? 8.688 8.006 -8.553 1.00 91.38 73 GLU A CA 1
ATOM 509 C C . GLU A 1 73 ? 8.270 7.110 -9.731 1.00 91.38 73 GLU A C 1
ATOM 511 O O . GLU A 1 73 ? 8.963 7.038 -10.742 1.00 91.38 73 GLU A O 1
ATOM 516 N N . LEU A 1 74 ? 7.119 6.439 -9.625 1.00 91.25 74 LEU A N 1
ATOM 517 C CA . LEU A 1 74 ? 6.704 5.388 -10.557 1.00 91.25 74 LEU A CA 1
ATOM 518 C C . LEU A 1 74 ? 5.656 5.839 -11.595 1.00 91.25 74 LEU A C 1
ATOM 520 O O . LEU A 1 74 ? 5.275 5.042 -12.449 1.00 91.25 74 LEU A O 1
ATOM 524 N N . SER A 1 75 ? 5.179 7.090 -11.551 1.00 87.44 75 SER A N 1
ATOM 525 C CA . SER A 1 75 ? 4.105 7.604 -12.428 1.00 87.44 75 SER A CA 1
ATOM 526 C C . SER A 1 75 ? 4.575 7.991 -13.836 1.00 87.44 75 SER A C 1
ATOM 528 O O . SER A 1 75 ? 4.379 9.126 -14.276 1.00 87.44 75 SER A O 1
ATOM 530 N N . THR A 1 76 ? 5.150 7.047 -14.579 1.00 84.38 76 THR A N 1
ATOM 531 C CA . THR A 1 76 ? 5.352 7.185 -16.030 1.00 84.38 76 THR A CA 1
ATOM 532 C C . THR A 1 76 ? 4.432 6.224 -16.780 1.00 84.38 76 THR A C 1
ATOM 534 O O . THR A 1 76 ? 4.114 5.139 -16.294 1.00 84.38 76 THR A O 1
ATOM 537 N N . SER A 1 77 ? 3.958 6.618 -17.966 1.00 74.81 77 SER A N 1
ATOM 538 C CA . SER A 1 77 ? 2.962 5.843 -18.731 1.00 74.81 77 SER A CA 1
ATOM 539 C C . SER A 1 77 ? 3.458 4.461 -19.177 1.00 74.81 77 SER A C 1
ATOM 541 O O . SER A 1 77 ? 2.660 3.584 -19.505 1.00 74.81 77 SER A O 1
ATOM 543 N N . ASP A 1 78 ? 4.771 4.260 -19.176 1.00 83.88 78 ASP A N 1
ATOM 544 C CA . ASP A 1 78 ? 5.471 3.025 -19.499 1.00 83.88 78 ASP A CA 1
ATOM 545 C C . ASP A 1 78 ? 5.953 2.246 -18.261 1.00 83.88 78 ASP A C 1
ATOM 547 O O . ASP A 1 78 ? 6.425 1.118 -18.409 1.00 83.88 78 ASP A O 1
ATOM 551 N N . ASN A 1 79 ? 5.796 2.764 -17.039 1.00 87.88 79 ASN A N 1
ATOM 552 C CA . ASN A 1 79 ? 6.200 2.061 -15.824 1.00 87.88 79 ASN A CA 1
ATOM 553 C C . ASN A 1 79 ? 5.012 1.366 -15.153 1.00 87.88 79 ASN A C 1
ATOM 555 O O . ASN A 1 79 ? 4.290 1.914 -14.320 1.00 87.88 79 ASN A O 1
ATOM 559 N N . TYR A 1 80 ? 4.831 0.093 -15.490 1.00 91.81 80 TYR A N 1
ATOM 560 C CA . TYR A 1 80 ? 3.712 -0.692 -14.976 1.00 91.81 80 TYR A CA 1
ATOM 561 C C . TYR A 1 80 ? 3.826 -1.033 -13.486 1.00 91.81 80 TYR A C 1
ATOM 563 O O . TYR A 1 80 ? 2.810 -1.371 -12.877 1.00 91.81 80 TYR A O 1
ATOM 571 N N . LEU A 1 81 ? 5.009 -0.886 -12.876 1.00 92.38 81 LEU A N 1
ATOM 572 C CA . LEU A 1 81 ? 5.170 -0.987 -11.423 1.00 92.38 81 LEU A CA 1
ATOM 573 C C . LEU A 1 81 ? 4.423 0.143 -10.691 1.00 92.38 81 LEU A C 1
ATOM 575 O O . LEU A 1 81 ? 3.999 -0.044 -9.556 1.00 92.38 81 LEU A O 1
ATOM 579 N N . GLY A 1 82 ? 4.196 1.283 -11.356 1.00 92.31 82 GLY A N 1
ATOM 580 C CA . GLY A 1 82 ? 3.458 2.424 -10.810 1.00 92.31 82 GLY A CA 1
ATOM 581 C C . GLY A 1 82 ? 1.939 2.275 -10.797 1.00 92.31 82 GLY A C 1
ATOM 582 O O . GLY A 1 82 ? 1.266 3.049 -10.120 1.00 92.31 82 GLY A O 1
ATOM 583 N N . THR A 1 83 ? 1.382 1.272 -11.486 1.00 93.06 83 THR A N 1
ATOM 584 C CA . THR A 1 83 ? -0.079 1.098 -11.593 1.00 93.06 83 THR A CA 1
ATOM 585 C C . THR A 1 83 ? -0.765 0.995 -10.229 1.00 93.06 83 THR A C 1
ATOM 587 O O . THR A 1 83 ? -1.791 1.640 -10.019 1.00 93.06 83 THR A O 1
ATOM 590 N N . PHE A 1 84 ? -0.194 0.243 -9.283 1.00 95.56 84 PHE A N 1
ATOM 591 C CA . PHE A 1 84 ? -0.771 0.097 -7.947 1.00 95.56 84 PHE A CA 1
ATOM 592 C C . PHE A 1 84 ? -0.540 1.312 -7.036 1.00 95.56 84 PHE A C 1
ATOM 594 O O . PHE A 1 84 ? -1.534 1.792 -6.503 1.00 95.56 84 PHE A O 1
ATOM 601 N N . PRO A 1 85 ? 0.670 1.898 -6.896 1.00 95.50 85 PRO A N 1
ATOM 602 C CA . PRO A 1 85 ? 0.865 3.147 -6.148 1.00 95.50 85 PRO A CA 1
ATOM 603 C C . PRO A 1 85 ? -0.053 4.290 -6.581 1.00 95.50 85 PRO A C 1
ATOM 605 O O . PRO A 1 85 ? -0.540 5.029 -5.733 1.00 95.50 85 PRO A O 1
ATOM 608 N N . ILE A 1 86 ? -0.322 4.431 -7.886 1.00 93.75 86 ILE A N 1
ATOM 609 C CA . ILE A 1 86 ? -1.251 5.446 -8.402 1.00 93.75 86 ILE A CA 1
ATOM 610 C C . ILE A 1 86 ? -2.664 5.207 -7.864 1.00 93.75 86 ILE A C 1
ATOM 612 O O . ILE A 1 86 ? -3.274 6.121 -7.309 1.00 93.75 86 ILE A O 1
ATOM 616 N N . ALA A 1 87 ? -3.182 3.986 -8.019 1.00 93.12 87 ALA A N 1
ATOM 617 C CA . ALA A 1 87 ? -4.511 3.633 -7.532 1.00 93.12 87 ALA A CA 1
ATOM 618 C C . ALA A 1 87 ? -4.590 3.733 -6.000 1.00 93.12 87 ALA A C 1
ATOM 620 O O . ALA A 1 87 ? -5.547 4.286 -5.460 1.00 93.12 87 ALA A O 1
ATOM 621 N N . PHE A 1 88 ? -3.566 3.246 -5.301 1.00 95.19 88 PHE A N 1
ATOM 622 C CA . PHE A 1 88 ? -3.541 3.172 -3.849 1.00 95.19 88 PHE A CA 1
ATOM 623 C C . PHE A 1 88 ? -3.455 4.555 -3.200 1.00 95.19 88 PHE A C 1
ATOM 625 O O . PHE A 1 88 ? -4.183 4.818 -2.248 1.00 95.19 88 PHE A O 1
ATOM 632 N N . ASP A 1 89 ? -2.665 5.476 -3.758 1.00 95.00 89 ASP A N 1
ATOM 633 C CA . ASP A 1 89 ? -2.611 6.870 -3.300 1.00 95.00 89 ASP A CA 1
ATOM 634 C C . ASP A 1 89 ? -3.997 7.532 -3.344 1.00 95.00 89 ASP A C 1
ATOM 636 O O . ASP A 1 89 ? -4.422 8.178 -2.387 1.00 95.00 89 ASP A O 1
ATOM 640 N N . ASN A 1 90 ? -4.751 7.313 -4.425 1.00 91.31 90 ASN A N 1
ATOM 641 C CA . ASN A 1 90 ? -6.105 7.846 -4.549 1.00 91.31 90 ASN A CA 1
ATOM 642 C C . ASN A 1 90 ? -7.085 7.229 -3.539 1.00 91.31 90 ASN A C 1
ATOM 644 O O . ASN A 1 90 ? -7.951 7.931 -3.023 1.00 91.31 90 ASN A O 1
ATOM 648 N N . ILE A 1 91 ? -6.948 5.935 -3.234 1.00 91.06 91 ILE A N 1
ATOM 649 C CA . ILE A 1 91 ? -7.745 5.274 -2.190 1.00 91.06 91 ILE A CA 1
ATOM 650 C C . ILE A 1 91 ? 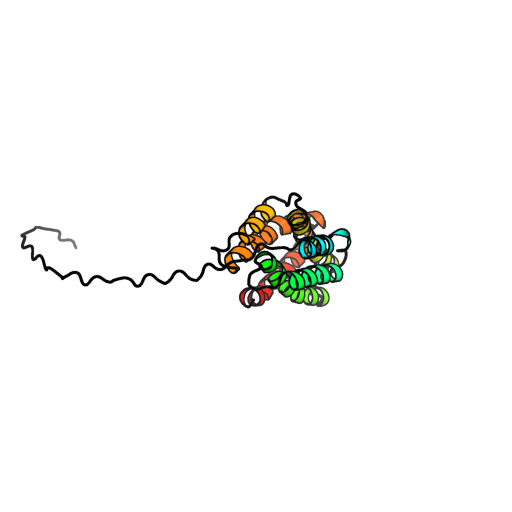-7.403 5.868 -0.820 1.00 91.06 91 ILE A C 1
ATOM 652 O O . ILE A 1 91 ? -8.301 6.253 -0.073 1.00 91.06 91 ILE A O 1
ATOM 656 N N . LEU A 1 92 ? -6.116 6.019 -0.495 1.00 92.12 92 LEU A N 1
ATOM 657 C CA . LEU A 1 92 ? -5.683 6.575 0.789 1.00 92.12 92 LEU A CA 1
ATOM 658 C C . LEU A 1 92 ? -6.170 8.016 0.985 1.00 92.12 92 LEU A C 1
ATOM 660 O O . LEU A 1 92 ? -6.525 8.392 2.104 1.00 92.12 92 LEU A O 1
ATOM 664 N N . GLN A 1 93 ? -6.269 8.816 -0.084 1.00 89.19 93 GLN A N 1
ATOM 665 C CA . GLN A 1 93 ? -6.875 10.153 -0.038 1.00 89.19 93 GLN A CA 1
ATOM 666 C C . GLN A 1 93 ? -8.329 10.152 0.462 1.00 89.19 93 GLN A C 1
ATOM 668 O O . GLN A 1 93 ? -8.742 11.148 1.049 1.00 89.19 93 GLN A O 1
ATOM 673 N N . LEU A 1 94 ? -9.061 9.046 0.304 1.00 88.06 94 LEU A N 1
ATOM 674 C CA . LEU A 1 94 ? -10.436 8.874 0.784 1.00 88.06 94 LEU A CA 1
ATOM 675 C C . LEU A 1 94 ? -10.504 8.200 2.163 1.00 88.06 94 LEU A C 1
ATOM 677 O O . LEU A 1 94 ? -11.347 8.563 2.985 1.00 88.06 94 LEU A O 1
ATOM 681 N N . VAL A 1 95 ? -9.579 7.281 2.457 1.00 88.38 95 VAL A N 1
ATOM 682 C CA . VAL A 1 95 ? -9.510 6.591 3.759 1.00 88.38 95 VAL A CA 1
ATOM 683 C C . VAL A 1 95 ? -9.254 7.576 4.902 1.00 88.38 95 VAL A C 1
ATOM 685 O O . VAL A 1 95 ? -9.941 7.511 5.918 1.00 88.38 95 VAL A O 1
ATOM 688 N N . GLY A 1 96 ? -8.342 8.538 4.733 1.00 88.00 96 GLY A N 1
ATOM 689 C CA . GLY A 1 96 ? -8.035 9.526 5.780 1.00 88.00 96 GLY A CA 1
ATOM 690 C C . GLY A 1 96 ? -9.254 10.311 6.276 1.00 88.00 96 GLY A C 1
ATOM 691 O O . GLY A 1 96 ? -9.547 10.286 7.471 1.00 88.00 96 GLY A O 1
ATOM 692 N N . PRO A 1 97 ? -10.015 10.959 5.374 1.00 90.25 97 PRO A N 1
ATOM 693 C CA . PRO A 1 97 ? -11.288 11.580 5.722 1.00 90.25 97 PRO A CA 1
ATOM 694 C C . PRO A 1 97 ? -12.276 10.623 6.399 1.00 90.25 97 PRO A C 1
ATOM 696 O O . PRO A 1 97 ? -12.958 11.038 7.333 1.00 90.25 97 PRO A O 1
ATOM 699 N N . SER A 1 98 ? -12.340 9.351 5.981 1.00 89.31 98 SER A N 1
ATOM 700 C CA . SER A 1 98 ? -13.221 8.370 6.632 1.00 89.31 98 SER A CA 1
ATOM 701 C C . SER A 1 98 ? -12.842 8.150 8.102 1.00 89.31 98 SER A C 1
ATOM 703 O O . SER A 1 98 ? -13.728 8.162 8.956 1.00 89.31 98 SER A O 1
ATOM 705 N N . ILE A 1 99 ? -11.543 8.054 8.416 1.00 90.62 99 ILE A N 1
ATOM 706 C CA . ILE A 1 99 ? -11.038 7.874 9.789 1.00 90.62 99 ILE A CA 1
ATOM 707 C C . ILE A 1 99 ? -11.377 9.105 10.635 1.00 90.62 99 ILE A C 1
ATOM 709 O O . ILE A 1 99 ? -11.940 8.985 11.720 1.00 90.62 99 ILE A O 1
ATOM 713 N N . ALA A 1 100 ? -11.142 10.304 10.097 1.00 89.31 100 ALA A N 1
ATOM 714 C CA . ALA A 1 100 ? -11.401 11.562 10.798 1.00 89.31 100 ALA A CA 1
ATOM 715 C C . ALA A 1 100 ? -12.897 11.893 10.981 1.00 89.31 100 ALA A C 1
ATOM 717 O O . ALA A 1 100 ? -13.248 12.728 11.812 1.00 89.31 100 ALA A O 1
ATOM 718 N N . SER A 1 101 ? -13.788 11.276 10.199 1.00 87.69 101 SER A N 1
ATOM 719 C CA . SER A 1 101 ? -15.223 11.604 10.183 1.00 87.69 101 SER A CA 1
ATOM 720 C C . SER A 1 101 ? -16.040 11.023 11.344 1.00 87.69 101 SER A C 1
ATOM 722 O O . SER A 1 101 ? -17.224 11.334 11.456 1.00 87.69 101 SER A O 1
ATOM 724 N N . GLY A 1 102 ? -15.443 10.174 12.190 1.00 86.12 102 GLY A N 1
ATOM 725 C CA . GLY A 1 102 ? -16.171 9.445 13.238 1.00 86.12 102 GLY A CA 1
ATOM 726 C C . GLY A 1 102 ? -17.040 8.301 12.702 1.00 86.12 102 GLY A C 1
ATOM 727 O O . GLY A 1 102 ? -18.003 7.904 13.350 1.00 86.12 102 GLY A O 1
ATOM 728 N N . THR A 1 103 ? -16.728 7.793 11.504 1.00 90.06 103 THR A N 1
ATOM 729 C CA . THR A 1 103 ? -17.430 6.651 10.891 1.00 90.06 103 THR A CA 1
ATOM 730 C C . THR A 1 103 ? -17.194 5.341 11.660 1.00 90.06 103 THR A C 1
ATOM 732 O O . THR A 1 103 ? -18.081 4.485 11.698 1.00 90.06 103 THR A O 1
ATOM 735 N N . TYR A 1 104 ? -16.020 5.201 12.280 1.00 95.38 104 TYR A N 1
ATOM 736 C CA . TYR A 1 104 ? -15.588 4.007 13.009 1.00 95.38 104 TYR A CA 1
ATOM 737 C C . TYR A 1 104 ? -15.868 4.139 14.509 1.00 95.38 104 TYR A C 1
ATOM 739 O O . TYR A 1 104 ? -15.690 5.221 15.072 1.00 95.38 104 TYR A O 1
ATOM 747 N N . ASP A 1 105 ? -16.289 3.045 15.146 1.00 96.69 105 ASP A N 1
ATOM 748 C CA . ASP A 1 105 ? -16.367 2.945 16.607 1.00 96.69 105 ASP A CA 1
ATOM 749 C C . ASP A 1 105 ? -14.966 2.977 17.233 1.00 96.69 105 ASP A C 1
ATOM 751 O O . ASP A 1 105 ? -14.769 3.626 18.261 1.00 96.69 105 ASP A O 1
ATOM 755 N N . ASP A 1 106 ? -14.001 2.329 16.580 1.00 97.19 106 ASP A N 1
ATOM 756 C CA . ASP A 1 106 ? -12.583 2.332 16.912 1.00 97.19 106 ASP A CA 1
ATOM 757 C C . ASP A 1 106 ? -11.755 2.938 15.753 1.00 97.19 106 ASP A C 1
ATOM 759 O O . ASP A 1 106 ? -11.341 2.243 14.815 1.00 97.19 106 ASP A O 1
ATOM 763 N N . PRO A 1 107 ? -11.513 4.263 15.768 1.00 95.69 107 PRO A N 1
ATOM 764 C CA . PRO A 1 107 ? -10.685 4.911 14.756 1.00 95.69 107 PRO A CA 1
ATOM 765 C C . PRO A 1 107 ? -9.205 4.505 14.838 1.00 95.69 107 PRO A C 1
ATOM 767 O O . PRO A 1 107 ? -8.518 4.577 13.818 1.00 95.69 107 PRO A O 1
ATOM 770 N N . GLU A 1 108 ? -8.713 4.060 16.001 1.00 96.75 108 GLU A N 1
ATOM 771 C CA . GLU A 1 108 ? -7.333 3.581 16.153 1.00 96.75 108 GLU A CA 1
ATOM 772 C C . GLU A 1 108 ? -7.153 2.236 15.440 1.00 96.75 108 GLU A C 1
ATOM 774 O O . GLU A 1 108 ? -6.158 2.037 14.742 1.00 96.75 108 GLU A O 1
ATOM 779 N N . TRP A 1 109 ? -8.148 1.346 15.521 1.00 97.81 109 TRP A N 1
ATOM 780 C CA . TRP A 1 109 ? -8.190 0.114 14.730 1.00 97.81 109 TRP A CA 1
ATOM 781 C C . TRP A 1 109 ? -8.189 0.402 13.221 1.00 97.81 109 TRP A C 1
ATOM 783 O O . TRP A 1 109 ? -7.427 -0.216 12.472 1.00 97.81 109 TRP A O 1
ATOM 793 N N . ALA A 1 110 ? -8.996 1.365 12.760 1.00 96.69 110 ALA A N 1
ATOM 794 C CA . ALA A 1 110 ? -9.061 1.723 11.341 1.00 96.69 110 ALA A CA 1
ATOM 795 C C . ALA A 1 110 ? -7.734 2.317 10.829 1.00 96.69 110 ALA A C 1
ATOM 797 O O . ALA A 1 110 ? -7.300 2.002 9.716 1.00 96.69 110 ALA A O 1
ATOM 798 N N . GLU A 1 111 ? -7.067 3.142 11.642 1.00 96.81 111 GLU A N 1
ATOM 799 C CA . GLU A 1 111 ? -5.720 3.641 11.360 1.00 96.81 111 GLU A CA 1
ATOM 800 C C . GLU A 1 111 ? -4.692 2.502 11.327 1.00 96.81 111 GLU A C 1
ATOM 802 O O . GLU A 1 111 ? -3.947 2.391 10.351 1.00 96.81 111 GLU A O 1
ATOM 807 N N . ALA A 1 112 ? -4.681 1.621 12.331 1.00 98.25 112 ALA A N 1
ATOM 808 C CA . ALA A 1 112 ? -3.765 0.485 12.386 1.00 98.25 112 ALA A CA 1
ATOM 809 C C . ALA A 1 112 ? -3.918 -0.426 11.159 1.00 98.25 112 ALA A C 1
ATOM 811 O O . ALA A 1 112 ? -2.917 -0.813 10.551 1.00 98.25 112 ALA A O 1
ATOM 812 N N . LEU A 1 113 ? -5.158 -0.708 10.742 1.00 97.88 113 LEU A N 1
ATOM 813 C CA . LEU A 1 113 ? -5.437 -1.472 9.529 1.00 97.88 113 LEU A CA 1
ATOM 814 C C . LEU A 1 113 ? -4.879 -0.778 8.287 1.00 97.88 113 LEU A C 1
ATOM 816 O O . LEU A 1 113 ? -4.191 -1.416 7.492 1.00 97.88 113 LEU A O 1
ATOM 820 N N . ALA A 1 114 ? -5.141 0.521 8.124 1.00 96.38 114 ALA A N 1
ATOM 821 C CA . ALA A 1 114 ? -4.666 1.292 6.979 1.00 96.38 114 ALA A CA 1
ATOM 822 C C . ALA A 1 114 ? -3.127 1.370 6.910 1.00 96.38 114 ALA A C 1
ATOM 824 O O . ALA A 1 114 ? -2.548 1.300 5.823 1.00 96.38 114 ALA A O 1
ATOM 825 N N . VAL A 1 115 ? -2.456 1.479 8.058 1.00 98.38 115 VAL A N 1
ATOM 826 C CA . VAL A 1 115 ? -0.992 1.438 8.155 1.00 98.38 115 VAL A CA 1
ATOM 827 C C . VAL A 1 115 ? -0.463 0.058 7.776 1.00 98.38 115 VAL A C 1
ATOM 829 O O . VAL A 1 115 ? 0.457 -0.042 6.962 1.00 98.38 115 VAL A O 1
ATOM 832 N N . GLU A 1 116 ? -1.042 -1.010 8.319 1.00 98.56 116 GLU A N 1
ATOM 833 C CA . GLU A 1 116 ? -0.521 -2.362 8.120 1.00 98.56 116 GLU A CA 1
ATOM 834 C C . GLU A 1 116 ? -0.667 -2.843 6.673 1.00 98.56 116 GLU A C 1
ATOM 836 O O . GLU A 1 116 ? 0.270 -3.422 6.119 1.00 98.56 116 GLU A O 1
ATOM 841 N N . VAL A 1 117 ? -1.775 -2.519 5.999 1.00 97.31 117 VAL A N 1
ATOM 842 C CA . VAL A 1 117 ? -1.916 -2.833 4.568 1.00 97.31 117 VAL A CA 1
ATOM 843 C C . VAL A 1 117 ? -0.842 -2.117 3.734 1.00 97.31 117 VAL A C 1
ATOM 845 O O . VAL A 1 117 ? -0.227 -2.724 2.854 1.00 97.31 117 VAL A O 1
ATOM 848 N N . VAL A 1 118 ? -0.515 -0.859 4.049 1.00 98.25 118 VAL A N 1
ATOM 849 C CA . VAL A 1 118 ? 0.585 -0.148 3.378 1.00 98.25 118 VAL A CA 1
ATOM 850 C C . VAL A 1 118 ? 1.926 -0.826 3.658 1.00 98.25 118 VAL A C 1
ATOM 852 O O . VAL A 1 118 ? 2.701 -1.037 2.725 1.00 98.25 118 VAL A O 1
ATOM 855 N N . ARG A 1 119 ? 2.198 -1.216 4.908 1.00 98.62 119 ARG A N 1
ATOM 856 C CA . ARG A 1 119 ? 3.447 -1.895 5.291 1.00 98.62 119 ARG A CA 1
ATOM 857 C C . ARG A 1 119 ? 3.636 -3.217 4.549 1.00 98.62 119 ARG A C 1
ATOM 859 O O . ARG A 1 119 ? 4.736 -3.468 4.057 1.00 98.62 119 ARG A O 1
ATOM 866 N N . LEU A 1 120 ? 2.582 -4.024 4.414 1.00 98.50 120 LEU A N 1
ATOM 867 C CA . LEU A 1 120 ? 2.628 -5.293 3.681 1.00 98.50 120 LEU A CA 1
ATOM 868 C C . LEU A 1 120 ? 2.964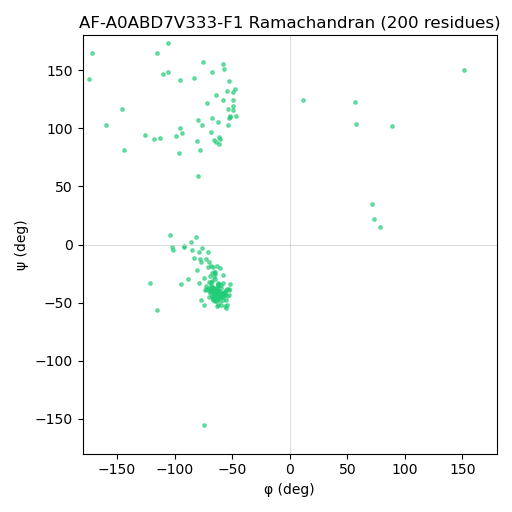 -5.084 2.201 1.00 98.50 120 LEU A C 1
ATOM 870 O O . LEU A 1 120 ? 3.860 -5.750 1.676 1.00 98.50 120 LEU A O 1
ATOM 874 N N . TYR A 1 121 ? 2.319 -4.121 1.539 1.00 98.44 121 TYR A N 1
ATOM 875 C CA . TYR A 1 121 ? 2.641 -3.791 0.152 1.00 98.44 121 TYR A CA 1
ATOM 876 C C . TYR A 1 121 ? 4.077 -3.268 0.003 1.00 98.44 121 TYR A C 1
ATOM 878 O O . TYR A 1 121 ? 4.851 -3.786 -0.807 1.00 98.44 121 TYR A O 1
ATOM 886 N N . VAL A 1 122 ? 4.444 -2.250 0.787 1.00 98.31 122 VAL A N 1
ATOM 887 C CA . VAL A 1 122 ? 5.744 -1.579 0.672 1.00 98.31 122 VAL A CA 1
ATOM 888 C C . VAL A 1 122 ? 6.887 -2.537 0.998 1.00 98.31 122 VAL A C 1
ATOM 890 O O . VAL A 1 122 ? 7.888 -2.532 0.289 1.00 98.31 122 VAL A O 1
ATOM 893 N N . GLY A 1 123 ? 6.724 -3.420 1.987 1.00 98.12 123 GLY A N 1
ATOM 894 C CA . GLY A 1 123 ? 7.720 -4.442 2.315 1.00 98.12 123 GLY A CA 1
ATOM 895 C C . GLY A 1 123 ? 7.934 -5.443 1.179 1.00 98.12 123 GLY A C 1
ATOM 896 O O . GLY A 1 123 ? 9.068 -5.760 0.832 1.00 98.12 123 GLY A O 1
ATOM 897 N N . ASN A 1 124 ? 6.860 -5.889 0.525 1.00 98.19 124 ASN A N 1
ATOM 898 C CA . ASN A 1 124 ? 6.983 -6.754 -0.649 1.00 98.19 124 ASN A CA 1
ATOM 899 C C . ASN A 1 124 ? 7.620 -6.030 -1.841 1.00 98.19 124 ASN A C 1
ATOM 901 O O . ASN A 1 124 ? 8.408 -6.628 -2.578 1.00 98.19 124 ASN A O 1
ATOM 905 N N . LEU A 1 125 ? 7.306 -4.747 -2.030 1.00 96.62 125 LEU A N 1
ATOM 906 C CA . LEU A 1 125 ? 7.959 -3.931 -3.045 1.00 96.62 125 LEU A CA 1
ATOM 907 C C . LEU A 1 125 ? 9.451 -3.753 -2.736 1.00 96.62 125 LEU A C 1
ATOM 909 O O . LEU A 1 125 ? 10.254 -3.858 -3.658 1.00 96.62 125 LEU A O 1
ATOM 913 N N . HIS A 1 126 ? 9.824 -3.555 -1.468 1.00 96.06 126 HIS A N 1
ATOM 914 C CA . HIS A 1 126 ? 11.217 -3.463 -1.026 1.00 96.06 126 HIS A CA 1
ATOM 915 C C . HIS A 1 126 ? 12.012 -4.701 -1.425 1.00 96.06 126 HIS A C 1
ATOM 917 O O . HIS A 1 126 ? 13.028 -4.592 -2.110 1.00 96.06 126 HIS A O 1
ATOM 923 N N . GLU A 1 127 ? 11.510 -5.886 -1.071 1.00 95.81 127 GLU A N 1
ATOM 924 C CA . GLU A 1 127 ? 12.117 -7.159 -1.464 1.00 95.81 127 GLU A CA 1
ATOM 925 C C . GLU A 1 127 ? 12.256 -7.260 -2.988 1.00 95.81 127 GLU A C 1
ATOM 927 O O . GLU A 1 127 ? 13.282 -7.695 -3.502 1.00 95.81 127 GLU A O 1
ATOM 932 N N . PHE A 1 128 ? 11.255 -6.809 -3.746 1.00 93.56 128 PHE A N 1
ATOM 933 C CA . PHE A 1 128 ? 11.293 -6.877 -5.204 1.00 93.56 128 PHE A CA 1
ATOM 934 C C . PHE A 1 128 ? 12.361 -5.961 -5.815 1.00 93.56 128 PHE A C 1
ATOM 936 O O . PHE A 1 128 ? 13.088 -6.389 -6.714 1.00 93.56 128 PHE A O 1
ATOM 943 N N . VAL A 1 129 ? 12.461 -4.711 -5.349 1.00 91.06 129 VAL A N 1
ATOM 944 C CA . VAL A 1 129 ? 13.369 -3.705 -5.931 1.00 91.06 129 VAL A CA 1
ATOM 945 C C . VAL A 1 129 ? 14.813 -3.856 -5.457 1.00 91.06 129 VAL A C 1
ATOM 947 O O . VAL A 1 129 ? 15.725 -3.423 -6.153 1.00 91.06 129 VAL A O 1
ATOM 950 N N . THR A 1 130 ? 15.039 -4.503 -4.312 1.00 91.44 130 THR A N 1
ATOM 951 C CA . THR A 1 130 ? 16.383 -4.786 -3.776 1.00 91.44 130 THR A CA 1
ATOM 952 C C . THR A 1 130 ? 16.940 -6.147 -4.210 1.00 91.44 130 THR A C 1
ATOM 954 O O . THR A 1 130 ? 18.073 -6.487 -3.873 1.00 91.44 130 THR A O 1
ATOM 957 N N . GLY A 1 131 ? 16.175 -6.925 -4.986 1.00 90.94 131 GLY A N 1
ATOM 958 C CA . GLY A 1 131 ? 16.570 -8.264 -5.437 1.00 90.94 131 GLY A CA 1
ATOM 959 C C . GLY A 1 131 ? 16.406 -9.362 -4.379 1.00 90.94 131 GLY A C 1
ATOM 960 O O . GLY A 1 131 ? 16.962 -10.448 -4.542 1.00 90.94 131 GLY A O 1
ATOM 961 N N . GLY A 1 132 ? 15.658 -9.082 -3.312 1.00 94.75 132 GLY A N 1
ATOM 962 C CA . GLY A 1 132 ? 15.213 -10.040 -2.307 1.00 94.75 132 GLY A CA 1
ATOM 963 C C . GLY A 1 132 ? 14.079 -10.948 -2.796 1.00 94.75 132 GLY A C 1
ATOM 964 O O . GLY A 1 132 ? 13.931 -11.229 -3.989 1.00 94.75 132 GLY A O 1
ATOM 965 N N . THR A 1 133 ? 13.285 -11.469 -1.858 1.00 97.00 133 THR A N 1
ATOM 966 C CA . THR A 1 133 ? 12.219 -12.444 -2.152 1.00 97.00 133 THR A CA 1
ATOM 967 C C . THR A 1 133 ? 10.875 -11.963 -1.609 1.00 97.00 133 THR A C 1
ATOM 969 O O . THR A 1 133 ? 10.543 -12.249 -0.459 1.00 97.00 133 THR A O 1
ATOM 972 N N . PRO A 1 134 ? 10.062 -11.281 -2.438 1.00 97.50 134 PRO A N 1
ATOM 973 C CA . PRO A 1 134 ? 8.688 -10.961 -2.079 1.00 97.50 134 PRO A CA 1
ATOM 974 C C . PRO A 1 134 ? 7.893 -12.229 -1.769 1.00 97.50 134 PRO A C 1
ATOM 976 O O . PRO A 1 134 ? 8.170 -13.309 -2.303 1.00 97.50 134 PRO A O 1
ATOM 979 N N . GLN A 1 135 ? 6.841 -12.081 -0.974 1.00 97.94 135 GLN A N 1
ATOM 980 C CA . GLN A 1 135 ? 5.858 -13.133 -0.765 1.00 97.94 135 GLN A CA 1
ATOM 981 C C . GLN A 1 135 ? 5.239 -13.563 -2.102 1.00 97.94 135 GLN A C 1
ATOM 983 O O . GLN A 1 135 ? 5.142 -12.783 -3.054 1.00 97.94 135 GLN A O 1
ATOM 988 N N . ALA A 1 136 ? 4.824 -14.828 -2.187 1.00 97.81 136 ALA A N 1
ATOM 989 C CA . ALA A 1 136 ? 4.506 -15.472 -3.461 1.00 97.81 136 ALA A CA 1
ATOM 990 C C . ALA A 1 136 ? 3.423 -14.740 -4.277 1.00 97.81 136 ALA A C 1
ATOM 992 O O . ALA A 1 136 ? 3.562 -14.602 -5.493 1.00 97.81 136 ALA A O 1
ATOM 993 N N . HIS A 1 137 ? 2.368 -14.233 -3.630 1.00 97.25 137 HIS A N 1
ATOM 994 C CA . HIS A 1 137 ? 1.293 -13.492 -4.301 1.00 97.25 137 HIS A CA 1
ATOM 995 C C . HIS A 1 137 ? 1.782 -12.175 -4.910 1.00 97.25 137 HIS A C 1
ATOM 997 O O . HIS A 1 137 ? 1.412 -11.851 -6.040 1.00 97.25 137 HIS A O 1
ATOM 1003 N N . TRP A 1 138 ? 2.669 -11.459 -4.217 1.00 98.06 138 TRP A N 1
ATOM 1004 C CA . TRP A 1 138 ? 3.302 -10.254 -4.746 1.00 98.06 138 TRP A CA 1
ATOM 1005 C C . TRP 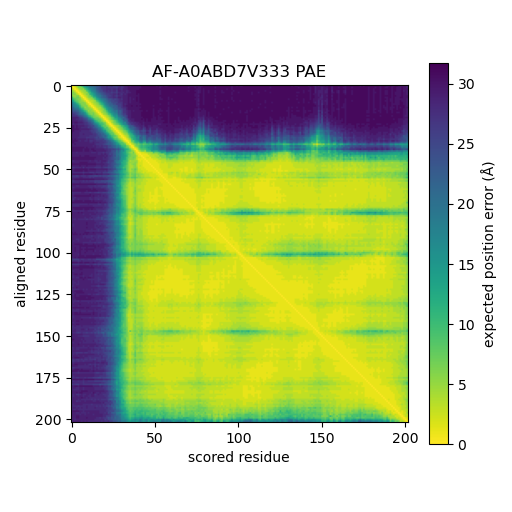A 1 138 ? 4.342 -10.559 -5.816 1.00 98.06 138 TRP A C 1
ATOM 1007 O O . TRP A 1 138 ? 4.395 -9.855 -6.819 1.00 98.06 138 TRP A O 1
ATOM 1017 N N . ALA A 1 139 ? 5.120 -11.633 -5.676 1.00 97.19 139 ALA A N 1
ATOM 1018 C CA . ALA A 1 139 ? 6.064 -12.050 -6.70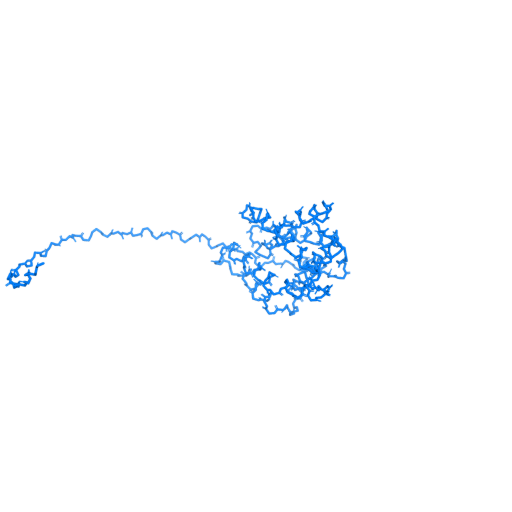8 1.00 97.19 139 ALA A CA 1
ATOM 1019 C C . ALA A 1 139 ? 5.355 -12.319 -8.050 1.00 97.19 139 ALA A C 1
ATOM 1021 O O . ALA A 1 139 ? 5.837 -11.888 -9.100 1.00 97.19 139 ALA A O 1
ATOM 1022 N N . GLU A 1 140 ? 4.192 -12.980 -8.037 1.00 95.88 140 GLU A N 1
ATOM 1023 C CA . GLU A 1 140 ? 3.376 -13.169 -9.244 1.00 95.88 140 GLU A CA 1
ATOM 1024 C C . GLU A 1 140 ? 2.781 -11.855 -9.768 1.00 95.88 140 GLU A C 1
ATOM 1026 O O . GLU A 1 140 ? 2.817 -11.601 -10.976 1.00 95.88 140 GLU A O 1
ATOM 1031 N N . ALA A 1 141 ? 2.300 -10.979 -8.883 1.00 96.69 141 ALA A N 1
ATOM 1032 C CA . ALA A 1 141 ? 1.785 -9.670 -9.276 1.00 96.69 141 ALA A CA 1
ATOM 1033 C C . ALA A 1 141 ? 2.874 -8.791 -9.926 1.00 96.69 141 ALA A C 1
ATOM 1035 O O . ALA A 1 141 ? 2.656 -8.223 -10.998 1.00 96.69 141 ALA A O 1
ATOM 1036 N N . PHE A 1 142 ? 4.081 -8.747 -9.357 1.00 94.88 142 PHE A N 1
ATOM 1037 C CA . PHE A 1 142 ? 5.213 -8.004 -9.911 1.00 94.88 142 PHE A CA 1
ATOM 1038 C C . PHE A 1 142 ? 5.751 -8.612 -11.210 1.00 94.88 142 PHE A C 1
ATOM 1040 O O . PHE A 1 142 ? 6.261 -7.889 -12.062 1.00 94.88 142 PHE A O 1
ATOM 1047 N N . LYS A 1 143 ? 5.604 -9.921 -11.450 1.00 92.69 143 LYS A N 1
ATOM 1048 C CA . LYS A 1 143 ? 5.922 -10.495 -12.771 1.00 92.69 143 LYS A CA 1
ATOM 1049 C C . LYS A 1 143 ? 5.037 -9.910 -13.872 1.00 92.69 143 LYS A C 1
ATOM 1051 O O . LYS A 1 143 ? 5.525 -9.744 -14.992 1.00 92.69 143 LYS A O 1
ATOM 1056 N N . LEU A 1 144 ? 3.773 -9.582 -13.579 1.00 92.56 144 LEU A N 1
ATOM 1057 C CA . LEU A 1 144 ? 2.857 -8.977 -14.554 1.00 92.56 144 LEU A CA 1
ATOM 1058 C C . LEU A 1 144 ? 3.295 -7.571 -14.974 1.00 92.56 144 LEU A C 1
ATOM 1060 O O . LEU A 1 144 ? 3.056 -7.198 -16.119 1.00 92.56 144 LEU A O 1
ATOM 1064 N N . THR A 1 145 ? 3.999 -6.823 -14.119 1.00 91.62 145 THR A N 1
ATOM 1065 C CA . THR A 1 145 ? 4.499 -5.478 -14.467 1.00 91.62 145 THR A CA 1
ATOM 1066 C C . THR A 1 145 ? 5.562 -5.515 -15.568 1.00 91.62 145 THR A C 1
ATOM 1068 O O . THR A 1 145 ? 5.766 -4.526 -16.260 1.00 91.62 145 THR A O 1
ATOM 1071 N N . LYS A 1 146 ? 6.187 -6.678 -15.801 1.00 89.44 146 LYS A N 1
ATOM 1072 C CA . LYS A 1 146 ? 7.147 -6.913 -16.895 1.00 89.44 146 LYS A CA 1
ATOM 1073 C C . LYS A 1 146 ? 6.491 -7.458 -18.173 1.00 89.44 146 LYS A C 1
ATOM 1075 O O . LYS A 1 146 ? 7.184 -7.715 -19.157 1.00 89.44 146 LYS A O 1
ATOM 1080 N N . LYS A 1 147 ? 5.176 -7.708 -18.168 1.00 89.12 147 LYS A N 1
ATOM 1081 C CA . LYS A 1 147 ? 4.423 -8.269 -19.303 1.00 89.12 147 LYS A CA 1
ATOM 1082 C C . LYS A 1 147 ? 3.771 -7.151 -20.105 1.00 89.12 147 LYS A C 1
ATOM 1084 O O . LYS A 1 147 ? 2.579 -6.890 -19.980 1.00 89.12 147 LYS A O 1
ATOM 1089 N N . CYS A 1 148 ? 4.567 -6.488 -20.937 1.00 85.25 148 CYS A N 1
ATOM 1090 C CA . CYS A 1 148 ? 4.103 -5.318 -21.678 1.00 85.25 148 CYS A CA 1
ATOM 1091 C C . CYS A 1 148 ? 3.093 -5.624 -22.804 1.00 85.25 148 CYS A C 1
ATOM 1093 O O . CYS A 1 148 ? 2.534 -4.715 -23.405 1.00 85.25 148 CYS A O 1
ATOM 1095 N N . ASP A 1 149 ? 2.833 -6.904 -23.084 1.00 86.75 149 ASP A N 1
ATOM 1096 C CA . ASP A 1 149 ? 1.727 -7.369 -23.928 1.00 86.75 149 ASP A CA 1
ATOM 1097 C C . ASP A 1 149 ? 0.361 -7.310 -23.213 1.00 86.75 149 ASP A C 1
ATOM 1099 O O . ASP A 1 149 ? -0.666 -7.660 -23.796 1.00 86.75 149 ASP A O 1
ATOM 1103 N N . ARG A 1 150 ? 0.329 -6.913 -21.934 1.00 88.38 150 ARG A N 1
ATOM 1104 C CA . ARG A 1 150 ? -0.881 -6.816 -21.110 1.00 88.38 150 ARG A CA 1
ATOM 1105 C C . ARG A 1 150 ? -1.289 -5.368 -20.909 1.00 88.38 150 ARG A C 1
ATOM 1107 O O . ARG A 1 150 ? -0.451 -4.482 -20.835 1.00 88.38 150 ARG A O 1
ATOM 1114 N N . SER A 1 151 ? -2.594 -5.136 -20.780 1.00 89.75 151 SER A N 1
ATOM 1115 C CA . SER A 1 151 ? -3.098 -3.805 -20.454 1.00 89.75 151 SER A CA 1
ATOM 1116 C C . SER A 1 151 ? -2.696 -3.398 -19.027 1.00 89.75 151 SER A C 1
ATOM 1118 O O . SER A 1 151 ? -2.667 -4.262 -18.141 1.00 89.75 151 SER A O 1
ATOM 1120 N N . PRO A 1 152 ? -2.481 -2.095 -18.754 1.00 88.69 152 PRO A N 1
ATOM 1121 C CA . PRO A 1 152 ? -2.218 -1.599 -17.401 1.00 88.69 152 PRO A CA 1
ATOM 1122 C C . PRO A 1 152 ? -3.282 -2.043 -16.389 1.00 88.69 152 PRO A C 1
ATOM 1124 O O . PRO A 1 152 ? -2.950 -2.472 -15.289 1.00 88.69 152 PRO A O 1
ATOM 1127 N N . GLY A 1 153 ? -4.561 -2.058 -16.787 1.00 90.75 153 GLY A N 1
ATOM 1128 C CA . GLY A 1 153 ? -5.654 -2.535 -15.935 1.00 90.75 153 GLY A CA 1
ATOM 1129 C C . GLY A 1 153 ? -5.534 -4.015 -15.551 1.00 90.75 153 GLY A C 1
ATOM 1130 O O . GLY A 1 153 ? -5.847 -4.391 -14.423 1.00 90.75 153 GLY A O 1
ATOM 1131 N N . ARG A 1 154 ? -5.021 -4.874 -16.446 1.00 93.19 154 ARG A N 1
ATOM 1132 C CA . ARG A 1 154 ? -4.769 -6.289 -16.122 1.00 93.19 154 ARG A CA 1
ATOM 1133 C C . ARG A 1 154 ? -3.639 -6.438 -15.103 1.00 93.19 154 ARG A C 1
ATOM 1135 O O . ARG A 1 154 ? -3.715 -7.329 -14.259 1.00 93.19 154 ARG A O 1
ATOM 1142 N N . VAL A 1 155 ? -2.622 -5.583 -15.187 1.00 93.75 155 VAL A N 1
ATOM 1143 C CA . VAL A 1 155 ? -1.493 -5.542 -14.247 1.00 93.75 155 VAL A CA 1
ATOM 1144 C C . VAL A 1 155 ? -1.935 -5.012 -12.882 1.00 93.75 155 VAL A C 1
ATOM 1146 O O . VAL A 1 155 ? -1.623 -5.626 -11.861 1.00 93.75 155 VAL A O 1
ATOM 1149 N N . LEU A 1 156 ? -2.720 -3.932 -12.856 1.00 94.31 156 LEU A N 1
ATOM 1150 C CA . LEU A 1 156 ? -3.315 -3.386 -11.637 1.00 94.31 156 LEU A CA 1
ATOM 1151 C C . LEU A 1 156 ? -4.181 -4.430 -10.924 1.00 94.31 156 LEU A C 1
ATOM 1153 O O . LEU A 1 156 ? -4.014 -4.649 -9.730 1.00 94.31 156 LEU A O 1
ATOM 1157 N N . LEU A 1 157 ? -5.057 -5.134 -11.650 1.00 94.56 157 LEU A N 1
ATOM 1158 C CA . LEU A 1 157 ? -5.949 -6.124 -11.043 1.00 94.56 157 LEU A CA 1
ATOM 1159 C C . LEU A 1 157 ? -5.188 -7.287 -10.383 1.00 94.56 157 LEU A C 1
ATOM 1161 O O . LEU A 1 157 ? -5.621 -7.798 -9.355 1.00 94.56 157 LEU A O 1
ATOM 1165 N N . GLY A 1 158 ? -4.038 -7.685 -10.939 1.00 96.25 158 GLY A N 1
ATOM 1166 C CA . GLY A 1 158 ? -3.163 -8.675 -10.303 1.00 96.25 158 GLY A CA 1
ATOM 1167 C C . GLY A 1 158 ? -2.639 -8.210 -8.940 1.00 96.25 158 GLY A C 1
ATOM 1168 O O . GLY A 1 158 ? -2.625 -8.990 -7.992 1.00 96.25 158 GLY A O 1
ATOM 1169 N N . GLN A 1 159 ? -2.277 -6.930 -8.826 1.00 96.81 159 GLN A N 1
ATOM 1170 C CA . GLN A 1 159 ? -1.814 -6.323 -7.573 1.00 96.81 159 GLN A CA 1
ATOM 1171 C C . GLN A 1 159 ? -2.969 -6.104 -6.587 1.00 96.81 159 GLN A C 1
ATOM 1173 O O . GLN A 1 159 ? -2.820 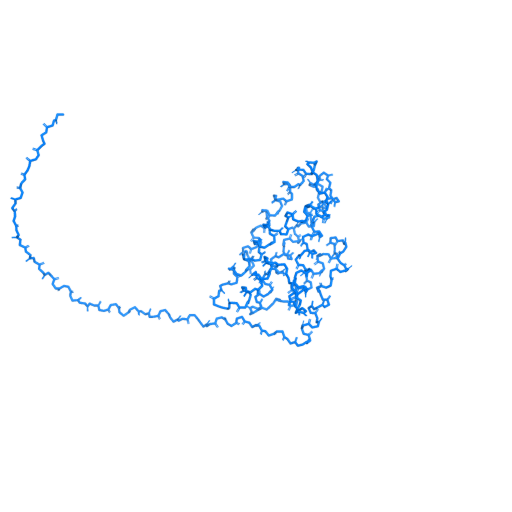-6.398 -5.408 1.00 96.81 159 GLN A O 1
ATOM 1178 N N . ILE A 1 160 ? -4.152 -5.699 -7.066 1.00 95.25 160 ILE A N 1
ATOM 1179 C CA . ILE A 1 160 ? -5.367 -5.612 -6.240 1.00 95.25 160 ILE A CA 1
ATOM 1180 C C . ILE A 1 160 ? -5.705 -6.975 -5.625 1.00 95.25 160 ILE A C 1
ATOM 1182 O O . ILE A 1 160 ? -6.049 -7.039 -4.451 1.00 95.25 160 ILE A O 1
ATOM 1186 N N . PHE A 1 161 ? -5.594 -8.072 -6.377 1.00 95.75 161 PHE A N 1
ATOM 1187 C CA . PHE A 1 161 ? -5.853 -9.407 -5.832 1.00 95.75 161 PHE A CA 1
ATOM 1188 C C . PHE A 1 161 ? -4.797 -9.854 -4.826 1.00 95.75 161 PHE A C 1
ATOM 1190 O O . PHE A 1 161 ? -5.168 -10.391 -3.787 1.00 95.75 161 PHE A O 1
ATOM 1197 N N . ALA A 1 162 ? -3.513 -9.601 -5.094 1.00 97.69 162 ALA A N 1
ATOM 1198 C CA . ALA A 1 162 ? -2.456 -9.836 -4.113 1.00 97.69 162 ALA A CA 1
ATOM 1199 C C . ALA A 1 162 ? -2.763 -9.095 -2.798 1.00 97.69 162 ALA A C 1
ATOM 1201 O O . ALA A 1 162 ? -2.713 -9.682 -1.719 1.00 97.69 162 ALA A O 1
ATOM 1202 N N . HIS A 1 163 ? -3.191 -7.841 -2.901 1.00 97.38 163 HIS A N 1
ATOM 1203 C CA . HIS A 1 163 ? -3.443 -7.001 -1.746 1.00 97.38 163 HIS A CA 1
ATOM 1204 C C . HIS A 1 163 ? -4.736 -7.354 -0.989 1.00 97.38 163 HIS A C 1
ATOM 1206 O O . HIS A 1 163 ? -4.721 -7.588 0.213 1.00 97.38 163 HIS A O 1
ATOM 1212 N N . LEU A 1 164 ? -5.876 -7.446 -1.674 1.00 94.19 164 LEU A N 1
ATOM 1213 C CA . LEU A 1 164 ? -7.170 -7.636 -1.009 1.00 94.19 164 LEU A CA 1
ATOM 1214 C C . LEU A 1 164 ? -7.429 -9.080 -0.573 1.00 94.19 164 LEU A C 1
ATOM 1216 O O . LEU A 1 164 ? -8.111 -9.299 0.423 1.00 94.19 164 LEU A O 1
ATOM 1220 N N . ILE A 1 165 ? -6.934 -10.071 -1.320 1.00 95.56 165 ILE A N 1
ATOM 1221 C CA . ILE A 1 165 ? -7.223 -11.484 -1.027 1.00 95.56 165 ILE A CA 1
ATOM 1222 C C . ILE A 1 165 ? -6.207 -12.056 -0.036 1.00 95.56 165 ILE A C 1
ATOM 1224 O O . ILE A 1 165 ? -6.557 -12.958 0.721 1.00 95.56 165 ILE A O 1
ATOM 1228 N N . VAL A 1 166 ? -4.968 -11.552 -0.042 1.00 96.31 166 VAL A N 1
ATOM 1229 C CA . VAL A 1 166 ? -3.878 -12.120 0.762 1.00 96.31 166 VAL A CA 1
ATOM 1230 C C . VAL A 1 166 ? -3.377 -11.146 1.823 1.00 96.31 166 VAL A C 1
ATOM 1232 O O . VAL A 1 166 ? -3.442 -11.493 2.999 1.00 96.31 166 VAL A O 1
ATOM 1235 N N . ASP A 1 167 ? -2.935 -9.934 1.463 1.00 97.75 167 ASP A N 1
ATOM 1236 C CA . ASP A 1 167 ? -2.441 -8.990 2.484 1.00 97.75 167 ASP A CA 1
ATOM 1237 C C . ASP A 1 167 ? -3.537 -8.590 3.471 1.00 97.75 167 ASP A C 1
ATOM 1239 O O . ASP A 1 167 ? -3.268 -8.488 4.659 1.00 97.75 167 ASP A O 1
ATOM 1243 N N . PHE A 1 168 ? -4.770 -8.365 3.011 1.00 96.50 168 PHE A N 1
ATOM 1244 C CA . PHE A 1 168 ? -5.830 -7.851 3.877 1.00 96.50 168 PHE A CA 1
ATOM 1245 C C . PHE A 1 168 ? -6.166 -8.805 5.042 1.00 96.50 168 PHE A C 1
ATOM 1247 O O . PHE A 1 168 ? -6.179 -8.341 6.181 1.00 96.50 168 PHE A O 1
ATOM 1254 N N . PRO A 1 169 ? -6.344 -10.130 4.839 1.00 97.56 169 PRO A N 1
ATOM 1255 C CA . PRO A 1 169 ? -6.419 -11.076 5.954 1.00 97.56 169 PRO A CA 1
ATOM 1256 C C . PRO A 1 169 ? -5.203 -11.052 6.890 1.00 97.56 169 PRO A C 1
ATOM 1258 O O . PRO A 1 169 ? -5.391 -11.066 8.105 1.00 97.56 169 PRO A O 1
ATOM 1261 N N . TYR A 1 170 ? -3.978 -10.974 6.353 1.00 98.25 170 TYR A N 1
ATOM 1262 C CA . TYR A 1 170 ? -2.773 -10.872 7.185 1.00 98.25 170 TYR A CA 1
ATOM 1263 C C . TYR A 1 170 ? -2.735 -9.573 7.991 1.00 98.25 170 TYR A C 1
ATOM 1265 O O . TYR A 1 170 ? -2.352 -9.596 9.153 1.00 98.25 170 TYR A O 1
ATOM 1273 N N . ALA A 1 171 ? -3.175 -8.452 7.419 1.00 98.38 171 ALA A N 1
ATOM 1274 C CA . ALA A 1 171 ? -3.243 -7.178 8.119 1.00 98.38 171 ALA A CA 1
ATOM 1275 C C . ALA A 1 171 ? -4.203 -7.257 9.311 1.00 98.38 171 ALA A C 1
ATOM 1277 O O . ALA A 1 171 ? -3.856 -6.820 10.404 1.00 98.38 171 ALA A O 1
ATOM 1278 N N . LEU A 1 172 ? -5.376 -7.875 9.126 1.00 98.44 172 LEU A N 1
ATOM 1279 C CA . LEU A 1 172 ? -6.345 -8.081 10.206 1.00 98.44 172 LEU A CA 1
ATOM 1280 C C . LEU A 1 172 ? -5.755 -8.927 11.341 1.00 98.44 172 LEU A C 1
ATOM 1282 O O . LEU A 1 172 ? -5.954 -8.590 12.508 1.00 98.44 172 LEU A O 1
ATOM 1286 N N . GLU A 1 173 ? -5.022 -9.991 11.007 1.00 98.50 173 GLU A N 1
ATOM 1287 C CA . GLU A 1 173 ? -4.321 -10.831 11.985 1.00 98.50 173 GLU A CA 1
ATOM 1288 C C . GLU A 1 173 ? -3.209 -10.053 12.707 1.00 98.50 173 GLU A C 1
ATOM 1290 O O . GLU A 1 173 ? -3.163 -10.049 13.938 1.00 98.50 173 GLU A O 1
ATOM 1295 N N . ASN A 1 174 ? -2.359 -9.341 11.963 1.00 98.38 174 ASN A N 1
ATOM 1296 C CA . ASN A 1 174 ? -1.199 -8.616 12.487 1.00 98.38 174 ASN A CA 1
ATOM 1297 C C . ASN A 1 174 ? -1.581 -7.498 13.464 1.00 98.38 174 ASN A C 1
ATOM 1299 O O . ASN A 1 174 ? -0.871 -7.282 14.446 1.00 98.38 174 ASN A O 1
ATOM 1303 N N . ILE A 1 175 ? -2.703 -6.810 13.230 1.00 98.38 175 ILE A N 1
ATOM 1304 C CA . ILE A 1 175 ? -3.204 -5.766 14.141 1.00 98.38 175 ILE A CA 1
ATOM 1305 C C . ILE A 1 175 ? -4.062 -6.328 15.284 1.00 98.38 175 ILE A C 1
ATOM 1307 O O . ILE A 1 175 ? -4.586 -5.565 16.090 1.00 98.38 175 ILE A O 1
ATOM 1311 N N . GLY A 1 176 ? -4.232 -7.652 15.367 1.00 98.19 176 GLY A N 1
ATOM 1312 C CA . GLY A 1 176 ? -5.007 -8.291 16.429 1.00 98.19 176 GLY A CA 1
ATOM 1313 C C . GLY A 1 176 ? -6.515 -8.058 16.316 1.00 98.19 176 GLY A C 1
ATOM 1314 O O . GLY A 1 176 ? -7.198 -7.951 17.335 1.00 98.19 176 GLY A O 1
ATOM 1315 N N . THR A 1 177 ? -7.051 -7.983 15.095 1.00 98.38 177 THR A N 1
ATOM 1316 C CA . THR A 1 177 ? -8.490 -7.789 14.876 1.00 98.38 177 THR A CA 1
ATOM 1317 C C . THR A 1 177 ? -9.297 -8.908 15.534 1.00 98.38 177 THR A C 1
ATOM 1319 O O . THR A 1 177 ? -9.131 -10.090 15.238 1.00 98.38 177 THR A O 1
A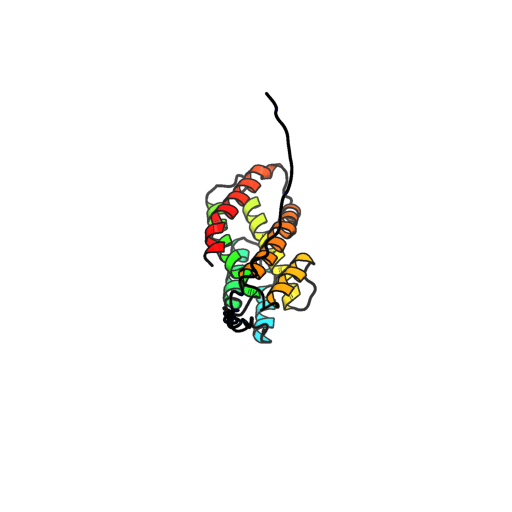TOM 1322 N N . THR A 1 178 ? -10.228 -8.523 16.402 1.00 98.00 178 THR A N 1
ATOM 1323 C CA . THR A 1 178 ? -11.211 -9.414 17.037 1.00 98.00 178 THR A CA 1
ATOM 1324 C C . THR A 1 178 ? -12.612 -9.244 16.439 1.00 98.00 178 THR A C 1
ATOM 1326 O O . THR A 1 178 ? -12.869 -8.319 15.667 1.00 98.00 178 THR A O 1
ATOM 1329 N N . ALA A 1 179 ? -13.552 -10.103 16.847 1.00 97.62 179 ALA A N 1
ATOM 1330 C CA . ALA A 1 179 ? -14.956 -10.018 16.440 1.00 97.62 179 ALA A CA 1
ATOM 1331 C C . ALA A 1 179 ? -15.651 -8.701 16.847 1.00 97.62 179 ALA A C 1
ATOM 1333 O O . ALA A 1 179 ? -16.660 -8.342 16.240 1.00 97.62 179 ALA A O 1
ATOM 1334 N N . GLU A 1 180 ? -15.125 -7.969 17.833 1.00 97.44 180 GLU A N 1
ATOM 1335 C CA . GLU A 1 180 ? -15.677 -6.680 18.271 1.00 97.44 180 GLU A CA 1
ATOM 1336 C C . GLU A 1 180 ? -15.574 -5.611 17.169 1.00 97.44 180 GLU A C 1
ATOM 1338 O O . GLU A 1 180 ? -16.483 -4.800 17.017 1.00 97.44 180 GLU A O 1
ATOM 1343 N N . HIS A 1 181 ? -14.566 -5.702 16.296 1.00 98.25 181 HIS A N 1
ATOM 1344 C CA . HIS A 1 181 ? -14.357 -4.771 15.179 1.00 98.25 181 HIS A CA 1
ATOM 1345 C C . HIS A 1 181 ? -15.218 -5.079 13.945 1.00 98.25 181 HIS A C 1
ATOM 1347 O O . HIS A 1 181 ? -15.045 -4.463 12.897 1.00 98.25 181 HIS A O 1
ATOM 1353 N N . THR A 1 182 ? -16.149 -6.039 14.012 1.00 97.62 182 THR A N 1
ATOM 1354 C CA . THR A 1 182 ? -16.938 -6.468 12.840 1.00 97.62 182 THR A CA 1
ATOM 1355 C C . THR A 1 182 ? -17.660 -5.298 12.165 1.00 97.62 182 THR A C 1
ATOM 1357 O O . THR A 1 182 ? -17.730 -5.236 10.938 1.00 97.62 182 THR A O 1
ATOM 1360 N N . ARG A 1 183 ? -18.203 -4.357 12.948 1.00 97.12 183 ARG A N 1
ATOM 1361 C CA . ARG A 1 183 ? -18.887 -3.183 12.392 1.00 97.12 183 ARG A CA 1
ATOM 1362 C C . ARG A 1 183 ? -17.915 -2.274 11.639 1.00 97.12 183 ARG A C 1
ATOM 1364 O O . ARG A 1 183 ? -18.221 -1.877 10.516 1.00 97.12 183 ARG A O 1
ATOM 1371 N N . ASP A 1 184 ? -16.758 -1.996 12.226 1.00 97.06 184 ASP A N 1
ATOM 1372 C CA . ASP A 1 184 ? -15.740 -1.138 11.621 1.00 97.06 184 ASP A CA 1
ATOM 1373 C C . ASP A 1 184 ? -15.103 -1.782 10.393 1.00 97.06 184 ASP A C 1
ATOM 1375 O O . ASP A 1 184 ? -14.866 -1.096 9.404 1.00 97.06 184 ASP A O 1
ATOM 1379 N N . TYR A 1 185 ? -14.959 -3.108 10.381 1.00 96.31 185 TYR A N 1
ATOM 1380 C CA . TYR A 1 185 ? -14.594 -3.874 9.190 1.00 96.31 185 TYR A CA 1
ATOM 1381 C C . TYR A 1 185 ? -15.548 -3.617 8.019 1.00 96.31 185 TYR A C 1
ATOM 1383 O O . TYR A 1 185 ? -15.103 -3.322 6.906 1.00 96.31 185 TYR A O 1
ATOM 1391 N N . TYR A 1 186 ? -16.863 -3.672 8.254 1.00 95.56 186 TYR A N 1
ATOM 1392 C CA . TYR A 1 186 ? -17.837 -3.363 7.206 1.00 95.56 186 TYR A CA 1
ATOM 1393 C C . TYR A 1 186 ? -17.823 -1.885 6.814 1.00 95.56 186 TYR A C 1
ATOM 1395 O O . TYR A 1 186 ? -17.952 -1.574 5.630 1.00 95.56 186 TYR A O 1
ATOM 1403 N N . ALA A 1 187 ? -17.643 -0.974 7.772 1.00 93.69 187 ALA A N 1
ATOM 1404 C CA . ALA A 1 187 ? -17.528 0.453 7.487 1.00 93.69 187 ALA A CA 1
ATOM 1405 C C . ALA A 1 187 ? -16.302 0.758 6.609 1.00 93.69 187 ALA A C 1
ATOM 1407 O O . ALA A 1 187 ? -16.422 1.470 5.611 1.00 93.69 187 ALA A O 1
ATOM 1408 N N . PHE A 1 188 ? -15.160 0.138 6.913 1.00 92.75 188 PHE A N 1
ATOM 1409 C CA . PHE A 1 188 ? -13.928 0.260 6.137 1.00 92.75 188 PHE A CA 1
ATOM 1410 C C . PHE A 1 188 ? -14.123 -0.302 4.726 1.00 92.75 188 PHE A C 1
ATOM 1412 O O . PHE A 1 188 ? -13.784 0.344 3.737 1.00 92.75 188 PHE A O 1
ATOM 1419 N N . GLY A 1 189 ? -14.748 -1.479 4.616 1.00 90.50 189 GLY A N 1
ATOM 1420 C CA . GLY A 1 189 ? -15.100 -2.082 3.331 1.00 90.50 189 GLY A CA 1
ATOM 1421 C C . GLY A 1 189 ? -16.009 -1.192 2.477 1.00 90.50 189 GLY A C 1
ATOM 1422 O O . GLY A 1 189 ? -15.758 -1.037 1.283 1.00 90.50 189 GLY A O 1
ATOM 1423 N N . ASN A 1 190 ? -17.019 -0.554 3.074 1.00 89.75 190 ASN A N 1
ATOM 1424 C CA . ASN A 1 190 ? -17.892 0.387 2.365 1.00 89.75 190 ASN A CA 1
ATOM 1425 C C . ASN A 1 190 ? -17.118 1.614 1.864 1.00 89.75 190 ASN A C 1
ATOM 1427 O O . ASN A 1 190 ? -17.279 1.996 0.707 1.00 89.75 190 ASN A O 1
ATOM 1431 N N . ALA A 1 191 ? -16.218 2.171 2.680 1.00 85.62 191 ALA A N 1
ATOM 1432 C CA . ALA A 1 191 ? -15.360 3.277 2.257 1.00 85.62 191 ALA A CA 1
ATOM 1433 C C . ALA A 1 191 ? -14.467 2.897 1.057 1.00 85.62 191 ALA A C 1
ATOM 1435 O O . ALA A 1 191 ? -14.267 3.702 0.147 1.00 85.62 191 ALA A O 1
ATOM 1436 N N . LEU A 1 192 ? -13.970 1.654 1.008 1.00 83.31 192 LEU A N 1
ATOM 1437 C CA . LEU A 1 192 ? -13.233 1.139 -0.152 1.00 83.31 192 LEU A CA 1
ATOM 1438 C C . LEU A 1 192 ? -14.125 0.984 -1.393 1.00 83.31 192 LEU A C 1
ATOM 1440 O O . LEU A 1 192 ? -13.695 1.305 -2.501 1.00 83.31 192 LEU A O 1
ATOM 1444 N N . VAL A 1 193 ? -15.367 0.517 -1.230 1.00 86.38 193 VAL A N 1
ATOM 1445 C CA . VAL A 1 193 ? -16.334 0.429 -2.337 1.00 86.38 193 VAL A CA 1
ATOM 1446 C C . VAL A 1 193 ? -16.614 1.818 -2.913 1.00 86.38 193 VAL A C 1
ATOM 1448 O O . VAL A 1 193 ? -16.551 1.984 -4.134 1.00 86.38 193 VAL A O 1
ATOM 1451 N N . ASP A 1 194 ? -16.811 2.824 -2.064 1.00 83.81 194 ASP A N 1
ATOM 1452 C CA . ASP A 1 194 ? -17.043 4.213 -2.476 1.00 83.81 194 ASP A CA 1
ATOM 1453 C C . ASP A 1 194 ? -15.832 4.833 -3.196 1.00 83.81 194 ASP A C 1
ATOM 1455 O O . ASP A 1 194 ? -15.991 5.736 -4.018 1.00 83.81 194 ASP A O 1
ATOM 1459 N N . ALA A 1 195 ? -14.623 4.309 -2.961 1.00 77.44 195 ALA A N 1
ATOM 1460 C CA . ALA A 1 195 ? -13.406 4.701 -3.672 1.00 77.44 195 ALA A CA 1
ATOM 1461 C C . ALA A 1 195 ? -13.283 4.099 -5.087 1.00 77.44 195 ALA A C 1
ATOM 1463 O O . ALA A 1 195 ? -12.476 4.578 -5.890 1.00 77.44 195 ALA A O 1
ATOM 1464 N N . THR A 1 196 ? -14.083 3.081 -5.429 1.00 80.62 196 THR A N 1
ATOM 1465 C CA . THR A 1 196 ? -14.010 2.363 -6.718 1.00 80.62 196 THR A CA 1
ATOM 1466 C C . THR A 1 196 ? -14.061 3.275 -7.952 1.00 80.62 196 THR A C 1
ATOM 1468 O O . THR A 1 196 ? -13.257 3.061 -8.864 1.00 80.62 196 THR A O 1
ATOM 1471 N N . PRO A 1 197 ? -14.930 4.308 -8.033 1.00 83.75 197 PRO A N 1
ATOM 1472 C CA . PRO A 1 197 ? -14.959 5.209 -9.187 1.00 83.75 197 PRO A CA 1
ATOM 1473 C C . PRO A 1 197 ? -13.613 5.898 -9.446 1.00 83.75 197 PRO A C 1
ATOM 1475 O O . PRO A 1 197 ? -13.239 6.098 -10.600 1.00 83.75 197 PRO A O 1
ATOM 1478 N N . THR A 1 198 ? -12.855 6.199 -8.390 1.00 75.38 198 THR A N 1
ATOM 1479 C CA . THR A 1 198 ? -11.527 6.815 -8.490 1.00 75.38 198 THR A CA 1
ATOM 1480 C C . THR A 1 198 ? -10.493 5.851 -9.071 1.00 75.38 198 THR A C 1
ATOM 1482 O O . THR A 1 198 ? -9.605 6.286 -9.790 1.00 75.38 198 THR A O 1
ATOM 1485 N N . ILE A 1 199 ? -10.626 4.545 -8.818 1.00 71.94 199 ILE A N 1
ATOM 1486 C CA . ILE A 1 199 ? -9.749 3.501 -9.379 1.00 71.94 199 ILE A CA 1
ATOM 1487 C C . ILE A 1 199 ? -10.034 3.287 -10.873 1.00 71.94 199 ILE A C 1
ATOM 1489 O O . ILE A 1 199 ? -9.128 3.016 -11.652 1.00 71.94 199 ILE A O 1
ATOM 1493 N N . VAL A 1 200 ? -11.298 3.394 -11.293 1.00 72.38 200 VAL A N 1
ATOM 1494 C CA . VAL A 1 200 ? -11.681 3.248 -12.710 1.00 72.38 200 VAL A CA 1
ATOM 1495 C C . VAL A 1 200 ? -11.292 4.482 -13.533 1.00 72.38 200 VAL A C 1
ATOM 1497 O O . VAL A 1 200 ? -11.057 4.367 -14.733 1.00 72.38 200 VAL A O 1
ATOM 1500 N N . GLY A 1 201 ? -11.244 5.659 -12.902 1.00 64.06 201 GLY A N 1
ATOM 1501 C CA . GLY A 1 201 ? -10.935 6.931 -13.559 1.00 64.06 201 GLY A CA 1
ATOM 1502 C C . GLY A 1 201 ? -9.445 7.261 -13.717 1.00 64.06 201 GLY A C 1
ATOM 1503 O O . GLY A 1 201 ? -9.142 8.293 -14.315 1.00 64.06 201 GLY A O 1
ATOM 1504 N N . THR A 1 202 ? -8.538 6.441 -13.175 1.00 58.38 202 THR A N 1
ATOM 1505 C CA . THR A 1 202 ? -7.070 6.604 -13.275 1.00 58.38 202 THR A CA 1
ATOM 1506 C C . THR A 1 202 ? -6.47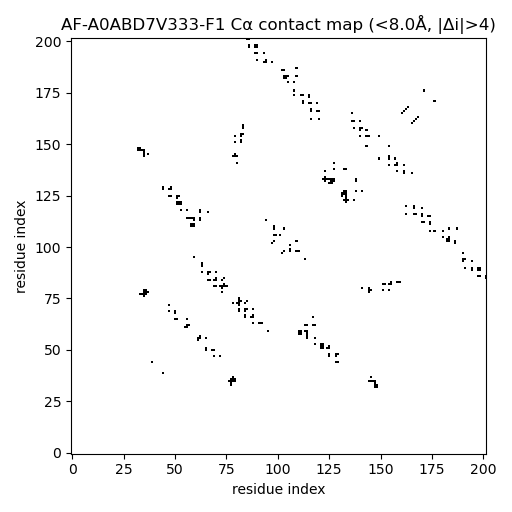6 5.897 -14.473 1.00 58.38 202 THR A C 1
ATOM 1508 O O . THR A 1 202 ? -5.576 6.493 -15.101 1.00 58.38 202 THR A O 1
#

Secondary structure (DSSP, 8-state):
-----------------------------PPP---------HHHHHHHHHHT-GGG--SHHHHHHHHHHHHHHH--TT-GGGHHHHHHHHHHHHHHHHHHTT--S-HHHHHHHHHHHHHHHHHHHHHHHTT----HHHHHHHHHHT-TTS-HHHHHHHHHHIIIIIIHHHHHHHTT--GGGHHHHHHHHHHHHHHHHHHHT-

Radius of gyration: 26.25 Å; Cα contacts (8 Å, |Δi|>4): 191; chains: 1; bounding box: 77×51×75 Å

Sequence (202 aa):
MNVRRALCAGLVAASVLVGGAGLVGAEAAAAPATRCVPASTPESEKRLAELTDVSGIKTFDDARTAISNLRKELSTSDNYLGTFPIAFDNILQLVGPSIASGTYDDPEWAEALAVEVVRLYVGNLHEFVTGGTPQAHWAEAFKLTKKCDRSPGRVLLGQIFAHLIVDFPYALENIGTTAEHTRDYYAFGNALVDATPTIVGT

InterPro domains:
  IPR046037 Protein of unknown function DUF5995 [PF19458] (62-197)

Nearest PDB structures (foldseek):
  8jr9-assembly1_R  TM=2.972E-01  e=2.016E+00  Homo sapiens
  5voy-assembly1_V  TM=1.924E-01  e=2.115E+00  Saccharomyces cerevisiae S288C
  8zx5-assembly1_R  TM=3.076E-01  e=9.401E+00  Homo sapiens

Solvent-accessible surface area (backbone atoms only — not comparable to full-atom values): 11687 Å² total; per-residue (Å²): 140,91,86,84,89,87,85,90,85,80,90,78,89,77,85,76,84,74,76,83,75,75,76,74,68,74,73,73,71,75,70,74,78,51,65,43,55,91,67,76,48,74,67,52,37,55,50,46,41,63,62,22,51,51,90,69,53,82,43,55,68,39,33,52,50,41,34,46,52,47,19,68,76,26,72,47,102,34,32,50,75,16,46,48,33,49,44,47,38,59,43,48,67,51,49,54,57,45,53,75,67,64,73,36,93,52,45,66,59,55,40,50,43,58,28,39,46,45,43,55,53,35,42,34,48,24,22,55,61,67,71,56,78,34,56,69,56,51,46,57,24,57,53,41,38,72,41,36,93,51,57,66,68,62,34,30,51,39,44,50,46,29,41,64,71,48,41,42,60,50,27,41,57,76,71,62,66,54,82,85,46,52,65,42,54,51,49,52,52,50,55,54,58,72,38,45,66,61,57,74,72,108

Mean predicted aligned error: 10.61 Å